Protein AF-A0A5N9H510-F1 (afdb_monomer_lite)

pLDDT: mean 71.79, std 19.54, range [34.16, 95.38]

Radius of gyration: 25.85 Å; chains: 1; bounding box: 50×54×70 Å

Secondary structure (DSSP, 8-state):
-----HHHHHT-TTEEEEEESSHHHHHHHHHH--SEEEEEEE-HHHHBSSSS-S-TTTTBHHHHHHHHHHTTSTT-EEEEEE-TTS-EEEEEE--S-B-TTT--B--TT-SS-HHHHHHHHHHHS-SSTTSEEEEEEESS--HHHHHHHHHT--TTEEEEEEETT-SS---B--SHHHHHHHTTS--SEEEEEETTEEEEEE---

Sequence (205 aa):
MPSIRMSDVLNNPDVHIAEVQSESQWKVFISKIQEGLSVVVHDDYYWHRYKGIKNPLRSCFIYERVRRKFEPWEGSQLYAFHHKSGDLWITLRLPDHFCLDCDKKIRPNWERCRSCRNRRWYRLQPFYPERTEVNYSATDQTLEFAYRLLRNLRSNEKLVVEHADCSTPRRCLHMRFHLMKRIGSALPYSLKIVNNVSYIVEKNE

Structure (mmCIF, N/CA/C/O backbone):
data_AF-A0A5N9H510-F1
#
_entry.id   AF-A0A5N9H510-F1
#
loop_
_atom_site.group_PDB
_atom_site.id
_atom_site.type_symbol
_atom_site.label_atom_id
_atom_site.label_alt_id
_atom_site.label_comp_id
_atom_site.label_asym_id
_atom_site.label_entity_id
_atom_site.label_seq_id
_atom_site.pdbx_PDB_ins_code
_atom_site.Cartn_x
_atom_site.Cartn_y
_atom_site.Cartn_z
_atom_site.occupancy
_atom_site.B_iso_or_equiv
_atom_site.auth_seq_id
_atom_site.auth_comp_id
_atom_site.auth_asym_id
_atom_site.auth_atom_id
_atom_site.pdbx_PDB_model_num
ATOM 1 N N . MET A 1 1 ? 5.231 -13.545 -34.297 1.00 34.16 1 MET A N 1
ATOM 2 C CA . MET A 1 1 ? 4.751 -13.042 -32.991 1.00 34.16 1 MET A CA 1
ATOM 3 C C . MET A 1 1 ? 3.869 -11.831 -33.250 1.00 34.16 1 MET A C 1
ATOM 5 O O . MET A 1 1 ? 4.321 -10.969 -33.994 1.00 34.16 1 MET A O 1
ATOM 9 N N . PRO A 1 2 ? 2.630 -11.772 -32.736 1.00 36.22 2 PRO A N 1
ATOM 10 C CA . PRO A 1 2 ? 1.774 -10.607 -32.933 1.00 36.22 2 PRO A CA 1
ATOM 11 C C . PRO A 1 2 ? 2.389 -9.39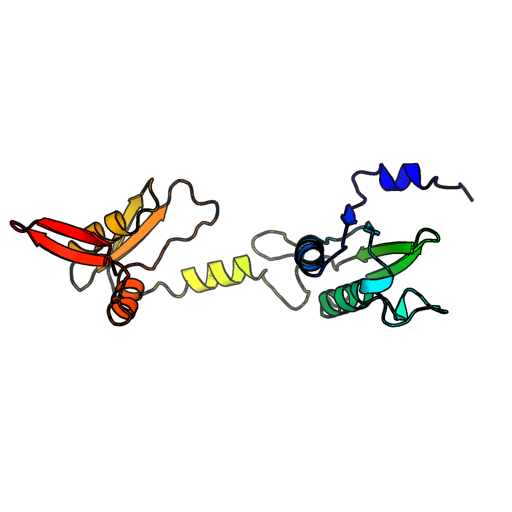1 -32.227 1.00 36.22 2 PRO A C 1
ATOM 13 O O . PRO A 1 2 ? 2.735 -9.458 -31.048 1.00 36.22 2 PRO A O 1
ATOM 16 N N . SER A 1 3 ? 2.581 -8.296 -32.964 1.00 37.72 3 SER A N 1
ATOM 17 C CA . SER A 1 3 ? 3.092 -7.036 -32.426 1.00 37.72 3 SER A CA 1
ATOM 18 C C . SER A 1 3 ? 1.968 -6.321 -31.678 1.00 37.72 3 SER A C 1
ATOM 20 O O . SER A 1 3 ? 1.110 -5.695 -32.301 1.00 37.72 3 SER A O 1
ATOM 22 N N . ILE A 1 4 ? 1.949 -6.423 -30.353 1.00 48.16 4 ILE A N 1
ATOM 23 C CA . ILE A 1 4 ? 1.069 -5.599 -29.519 1.00 48.16 4 ILE A CA 1
ATOM 24 C C . ILE A 1 4 ? 1.524 -4.145 -29.695 1.00 48.16 4 ILE A C 1
ATOM 26 O O . ILE A 1 4 ? 2.687 -3.830 -29.423 1.00 48.16 4 ILE A O 1
ATOM 30 N N . ARG A 1 5 ? 0.652 -3.261 -30.200 1.00 52.44 5 ARG A N 1
ATOM 31 C CA . ARG A 1 5 ? 0.991 -1.838 -30.323 1.00 52.44 5 ARG A CA 1
ATOM 32 C C . ARG A 1 5 ? 0.941 -1.204 -28.939 1.00 52.44 5 ARG A C 1
ATOM 34 O O . ARG A 1 5 ? 0.058 -1.488 -28.139 1.00 52.44 5 ARG A O 1
ATOM 41 N N . MET A 1 6 ? 1.893 -0.324 -28.653 1.00 55.34 6 MET A N 1
ATOM 42 C CA . MET A 1 6 ? 2.038 0.299 -27.332 1.00 55.34 6 MET A CA 1
ATOM 43 C C . MET A 1 6 ? 0.825 1.157 -26.935 1.00 55.34 6 MET A C 1
ATOM 45 O O . MET A 1 6 ? 0.477 1.219 -25.760 1.00 55.34 6 MET A O 1
ATOM 49 N N . SER A 1 7 ? 0.134 1.736 -27.922 1.00 56.59 7 SER A N 1
ATOM 50 C CA . SER A 1 7 ? -1.168 2.394 -27.759 1.00 56.59 7 SER A CA 1
ATOM 51 C C . SER A 1 7 ? -2.221 1.476 -27.142 1.00 56.59 7 SER A C 1
ATOM 53 O O . SER A 1 7 ? -3.023 1.915 -26.329 1.00 56.59 7 SER A O 1
ATOM 55 N N . ASP A 1 8 ? -2.198 0.193 -27.493 1.00 57.50 8 ASP A N 1
ATOM 56 C CA . ASP A 1 8 ? -3.230 -0.766 -27.102 1.00 57.50 8 ASP A CA 1
ATOM 57 C C . ASP A 1 8 ? -3.020 -1.231 -25.652 1.00 57.50 8 ASP A C 1
ATOM 59 O O . ASP A 1 8 ? -3.973 -1.587 -24.967 1.00 57.50 8 ASP A O 1
ATOM 63 N N . VAL A 1 9 ? -1.776 -1.167 -25.155 1.00 61.62 9 VAL A N 1
ATOM 64 C CA . VAL A 1 9 ? -1.440 -1.430 -23.746 1.00 61.62 9 VAL A CA 1
ATOM 65 C C . VAL A 1 9 ? -1.777 -0.228 -22.870 1.00 61.62 9 VAL A C 1
ATOM 67 O O . VAL A 1 9 ? -2.329 -0.399 -21.791 1.00 61.62 9 VAL A O 1
ATOM 70 N N . LEU A 1 10 ? -1.474 0.988 -23.327 1.00 61.81 10 LEU A N 1
ATOM 71 C CA . LEU A 1 10 ? -1.753 2.209 -22.562 1.00 61.81 10 LEU A CA 1
ATOM 72 C C . LEU A 1 10 ? -3.252 2.541 -22.496 1.00 61.81 10 LEU A C 1
ATOM 74 O O . LEU A 1 10 ? -3.689 3.181 -21.546 1.00 61.81 10 LEU A O 1
ATOM 78 N N . ASN A 1 11 ? -4.038 2.075 -23.469 1.00 63.19 11 ASN A N 1
ATOM 79 C CA . ASN A 1 11 ? -5.497 2.201 -23.467 1.00 63.19 11 ASN A CA 1
ATOM 80 C C . ASN A 1 11 ? -6.205 1.055 -22.726 1.00 63.19 11 ASN A C 1
ATOM 82 O O . ASN A 1 11 ? -7.435 1.040 -22.661 1.00 63.19 11 ASN A O 1
ATOM 86 N N . ASN A 1 12 ? -5.460 0.084 -22.190 1.00 68.38 12 ASN A N 1
ATOM 87 C CA . ASN A 1 12 ? -6.047 -0.998 -21.418 1.00 68.38 12 ASN A CA 1
ATOM 88 C C . ASN A 1 12 ? -6.357 -0.502 -19.988 1.00 68.38 12 ASN A C 1
ATOM 90 O O . ASN A 1 12 ? -5.430 -0.090 -19.286 1.00 68.38 12 ASN A O 1
ATOM 94 N N . PRO A 1 13 ? -7.623 -0.559 -19.528 1.00 66.44 13 PRO A N 1
ATOM 95 C CA . PRO A 1 13 ? -7.998 -0.129 -18.178 1.00 66.44 13 PRO A CA 1
ATOM 96 C C . PRO A 1 13 ? -7.303 -0.926 -17.060 1.00 66.44 13 PRO A C 1
ATOM 98 O O . PRO A 1 13 ? -7.210 -0.437 -15.936 1.00 66.44 13 PRO A O 1
ATOM 101 N N . ASP A 1 14 ? -6.776 -2.114 -17.366 1.00 75.56 14 ASP A N 1
ATOM 102 C CA . ASP A 1 14 ? -6.034 -2.962 -16.429 1.00 75.56 14 ASP A CA 1
ATOM 103 C C . ASP A 1 14 ? -4.570 -2.518 -16.244 1.00 75.56 14 ASP A C 1
ATOM 105 O O . ASP A 1 14 ? -3.834 -3.096 -15.437 1.00 75.56 14 ASP A O 1
ATOM 109 N N . VAL A 1 15 ? -4.121 -1.497 -16.986 1.00 82.50 15 VAL A N 1
ATOM 110 C CA . VAL A 1 15 ? -2.771 -0.935 -16.885 1.00 82.50 15 VAL A CA 1
ATOM 111 C C . VAL A 1 15 ? -2.796 0.347 -16.066 1.00 82.50 15 VAL A C 1
ATOM 113 O O . VAL A 1 15 ? -3.381 1.360 -16.440 1.00 82.50 15 VAL A O 1
ATOM 116 N N . HIS A 1 16 ? -2.090 0.328 -14.941 1.00 87.75 16 HIS A N 1
ATOM 117 C CA . HIS A 1 16 ? -1.991 1.485 -14.064 1.00 87.75 16 HIS A CA 1
ATOM 118 C C . HIS A 1 16 ? -0.851 2.415 -14.504 1.00 87.75 16 HIS A C 1
ATOM 120 O O . HIS A 1 16 ? 0.326 2.147 -14.248 1.00 87.75 16 HIS A O 1
ATOM 126 N N . ILE A 1 17 ? -1.194 3.536 -15.134 1.00 89.19 17 ILE A N 1
ATOM 127 C CA . ILE A 1 17 ? -0.223 4.561 -15.537 1.00 89.19 17 ILE A CA 1
ATOM 128 C C . ILE A 1 17 ? -0.023 5.561 -14.392 1.00 89.19 17 ILE A C 1
ATOM 130 O O . ILE A 1 17 ? -0.987 6.060 -13.812 1.00 89.19 17 ILE A O 1
ATOM 134 N N . ALA A 1 18 ? 1.232 5.857 -14.054 1.00 90.56 18 ALA A N 1
ATOM 135 C CA . ALA A 1 18 ? 1.582 6.814 -13.012 1.00 90.56 18 ALA A CA 1
ATOM 136 C C . ALA A 1 18 ? 2.708 7.750 -13.449 1.00 90.56 18 ALA A C 1
ATOM 138 O O . ALA A 1 18 ? 3.746 7.303 -13.928 1.00 90.56 18 ALA A O 1
ATOM 139 N N . GLU A 1 19 ? 2.538 9.041 -13.183 1.00 93.06 19 GLU A N 1
ATOM 140 C CA . GLU A 1 19 ? 3.602 10.033 -13.318 1.00 93.06 19 GLU A CA 1
ATOM 141 C C . GLU A 1 19 ? 4.267 10.272 -11.962 1.00 93.06 19 GLU A C 1
ATOM 143 O O . GLU A 1 19 ? 3.622 10.646 -10.977 1.00 93.06 19 GLU A O 1
ATOM 148 N N . VAL A 1 20 ? 5.574 10.044 -11.902 1.00 92.38 20 VAL A N 1
ATOM 149 C CA . VAL A 1 20 ? 6.379 10.159 -10.688 1.00 92.38 20 VAL A CA 1
ATOM 150 C C . VAL A 1 20 ? 7.563 11.066 -10.992 1.00 92.38 20 VAL A C 1
ATOM 152 O O . VAL A 1 20 ? 8.655 10.611 -11.298 1.00 92.38 20 VAL A O 1
ATOM 155 N N . GLN A 1 21 ? 7.347 12.375 -10.896 1.00 91.38 21 GLN A N 1
ATOM 156 C CA . GLN A 1 21 ? 8.371 13.405 -11.128 1.00 91.38 21 GLN A CA 1
ATOM 157 C C . GLN A 1 21 ? 8.984 13.928 -9.818 1.00 91.38 21 GLN A C 1
ATOM 159 O O . GLN A 1 21 ? 9.909 14.731 -9.824 1.00 91.38 21 GLN A O 1
ATOM 164 N N . SER A 1 22 ? 8.466 13.491 -8.666 1.00 91.38 22 SER A N 1
ATOM 165 C CA . SER A 1 22 ? 8.859 13.994 -7.347 1.00 91.38 22 SER A CA 1
ATOM 166 C C . SER A 1 22 ? 8.600 12.985 -6.225 1.00 91.38 22 SER A C 1
ATOM 168 O O . SER A 1 22 ? 7.792 12.059 -6.352 1.00 91.38 22 SER A O 1
ATOM 170 N N . GLU A 1 23 ? 9.249 13.185 -5.076 1.00 89.69 23 GLU A N 1
ATOM 171 C CA . GLU A 1 23 ? 9.088 12.332 -3.889 1.00 89.69 23 GLU A CA 1
ATOM 172 C C . GLU A 1 23 ? 7.634 12.284 -3.367 1.00 89.69 23 GLU A C 1
ATOM 174 O O . GLU A 1 23 ? 7.192 11.261 -2.839 1.00 89.69 23 GLU A O 1
ATOM 179 N N . SER A 1 24 ? 6.857 13.364 -3.513 1.00 90.62 24 SER A N 1
ATOM 180 C CA . SER A 1 24 ? 5.441 13.397 -3.115 1.00 90.62 24 SER A CA 1
ATOM 181 C C . SER A 1 24 ? 4.581 12.511 -4.021 1.00 90.62 24 SER A C 1
ATOM 183 O O . SER A 1 24 ? 3.795 11.707 -3.517 1.00 90.62 24 SER A O 1
ATOM 185 N N . GLN A 1 25 ? 4.780 12.582 -5.340 1.00 91.50 25 GLN A N 1
ATOM 186 C CA . GLN A 1 25 ? 4.108 11.710 -6.306 1.00 91.50 25 GLN A CA 1
ATOM 187 C C . GLN A 1 25 ? 4.504 10.246 -6.108 1.00 91.50 25 GLN A C 1
ATOM 189 O O . GLN A 1 25 ? 3.643 9.367 -6.143 1.00 91.50 25 GLN A O 1
ATOM 194 N N . TRP A 1 26 ? 5.772 9.979 -5.785 1.00 92.25 26 TRP A N 1
ATOM 195 C CA . TRP A 1 26 ? 6.220 8.644 -5.393 1.00 92.25 26 TRP A CA 1
ATOM 196 C C . TRP A 1 26 ? 5.415 8.099 -4.206 1.00 92.25 26 TRP A C 1
ATOM 198 O O . TRP A 1 26 ? 4.937 6.967 -4.264 1.00 92.25 26 TRP A O 1
ATOM 208 N N . LYS A 1 27 ? 5.215 8.891 -3.141 1.00 90.75 27 LYS A N 1
ATOM 209 C CA . LYS A 1 27 ? 4.423 8.471 -1.969 1.00 90.75 27 LYS A CA 1
ATOM 210 C C . LYS A 1 27 ? 2.981 8.118 -2.343 1.00 90.75 27 LYS A C 1
ATOM 212 O O . LYS A 1 27 ? 2.424 7.166 -1.793 1.00 90.75 27 LYS A O 1
ATOM 217 N N . VAL A 1 28 ? 2.388 8.846 -3.287 1.00 90.38 28 VAL A N 1
ATOM 218 C CA . VAL A 1 28 ? 1.049 8.536 -3.804 1.00 90.38 28 VAL A CA 1
ATOM 219 C C . VAL A 1 28 ? 1.078 7.227 -4.588 1.00 90.38 28 VAL A C 1
ATOM 221 O O . VAL A 1 28 ? 0.338 6.305 -4.239 1.00 90.38 28 VAL A O 1
ATOM 224 N N . PHE A 1 29 ? 1.963 7.107 -5.579 1.00 91.56 29 PHE A N 1
ATOM 225 C CA . PHE A 1 29 ? 2.112 5.909 -6.406 1.00 91.56 29 PHE A CA 1
ATOM 226 C C . PHE A 1 29 ? 2.329 4.659 -5.554 1.00 91.56 29 PHE A C 1
ATOM 228 O O . PHE A 1 29 ? 1.575 3.691 -5.645 1.00 91.56 29 PHE A O 1
ATOM 235 N N . ILE A 1 30 ? 3.303 4.698 -4.646 1.00 91.38 30 ILE A N 1
ATOM 236 C CA . ILE A 1 30 ? 3.630 3.550 -3.810 1.00 91.38 30 ILE A CA 1
ATOM 237 C C . ILE A 1 30 ? 2.498 3.203 -2.845 1.00 91.38 30 ILE A C 1
ATOM 239 O O . ILE A 1 30 ? 2.385 2.050 -2.449 1.00 91.38 30 ILE A O 1
ATOM 243 N N . SER A 1 31 ? 1.633 4.140 -2.456 1.00 86.69 31 SER A N 1
ATOM 244 C CA . SER A 1 31 ? 0.456 3.810 -1.642 1.00 86.69 31 SER A CA 1
ATOM 245 C C . SER A 1 31 ? -0.632 3.081 -2.441 1.00 86.69 31 SER A C 1
ATOM 247 O O . SER A 1 31 ? -1.381 2.295 -1.859 1.00 86.69 31 SER A O 1
ATOM 249 N N . LYS A 1 32 ? -0.683 3.313 -3.760 1.00 87.38 32 LYS A N 1
ATOM 250 C CA . LYS A 1 32 ? -1.733 2.830 -4.661 1.00 87.38 32 LYS A CA 1
ATOM 251 C C . LYS A 1 32 ? -1.349 1.609 -5.485 1.00 87.38 32 LYS A C 1
ATOM 253 O O . LYS A 1 32 ? -2.263 0.895 -5.862 1.00 87.38 32 LYS A O 1
ATOM 258 N N . ILE A 1 33 ? -0.062 1.358 -5.740 1.00 89.44 33 ILE A N 1
ATOM 259 C CA . ILE A 1 33 ? 0.389 0.228 -6.569 1.00 89.44 33 ILE A CA 1
ATOM 260 C C . ILE A 1 33 ? -0.217 -1.099 -6.083 1.00 89.44 33 ILE A C 1
ATOM 262 O O . ILE A 1 33 ? -0.135 -1.433 -4.891 1.00 89.44 33 ILE A O 1
ATOM 266 N N . GLN A 1 34 ? -0.820 -1.830 -7.020 1.00 85.31 34 GLN A N 1
ATOM 267 C CA . GLN A 1 34 ? -1.497 -3.110 -6.808 1.00 85.31 34 GLN A CA 1
ATOM 268 C C . GLN A 1 34 ? -0.883 -4.193 -7.701 1.00 85.31 34 GLN A C 1
ATOM 270 O O . GLN A 1 34 ? 0.063 -3.936 -8.445 1.00 85.31 34 GLN A O 1
ATOM 275 N N . GLU A 1 35 ? -1.400 -5.411 -7.574 1.00 89.12 35 GLU A N 1
ATOM 276 C CA . GLU A 1 35 ? -1.133 -6.492 -8.521 1.00 89.12 35 GLU A CA 1
ATOM 277 C C . GLU A 1 35 ? -1.528 -6.077 -9.946 1.00 89.12 35 GLU A C 1
ATOM 279 O O . GLU A 1 35 ? -2.498 -5.346 -10.128 1.00 89.12 35 GLU A O 1
ATOM 284 N N . GLY A 1 36 ? -0.765 -6.534 -10.939 1.00 91.31 36 GLY A N 1
ATOM 285 C CA . GLY A 1 36 ? -0.963 -6.190 -12.346 1.00 91.31 36 GLY A CA 1
ATOM 286 C C . GLY A 1 36 ? 0.207 -5.416 -12.950 1.00 91.31 36 GLY A C 1
ATOM 287 O O . GLY A 1 36 ? 1.322 -5.412 -12.414 1.00 91.31 36 GLY A O 1
ATOM 288 N N . LEU A 1 37 ? -0.046 -4.799 -14.106 1.00 92.38 37 LEU A N 1
ATOM 289 C CA . LEU A 1 37 ? 0.933 -4.008 -14.845 1.00 92.38 37 LEU A CA 1
ATOM 290 C C . LEU A 1 37 ? 0.801 -2.527 -14.477 1.00 92.38 37 LEU A C 1
ATOM 292 O O . LEU A 1 37 ? -0.277 -1.943 -14.533 1.00 92.38 37 LEU A O 1
ATOM 296 N N . SER A 1 38 ? 1.922 -1.907 -14.125 1.00 94.00 38 SER A N 1
ATOM 297 C CA . SER A 1 38 ? 2.054 -0.466 -13.950 1.00 94.00 38 SER A CA 1
ATOM 298 C C . SER A 1 38 ? 3.100 0.097 -14.903 1.00 94.00 38 SER A C 1
ATOM 300 O O . SER A 1 38 ? 4.190 -0.465 -15.025 1.00 94.00 38 SER A O 1
ATOM 302 N N . VAL A 1 39 ? 2.791 1.230 -15.528 1.00 93.19 39 VAL A N 1
ATOM 303 C CA . VAL A 1 39 ? 3.741 2.013 -16.327 1.00 93.19 39 VAL A CA 1
ATOM 304 C C . VAL A 1 39 ? 4.025 3.303 -15.577 1.00 93.19 39 VAL A C 1
ATOM 306 O O . VAL A 1 39 ? 3.113 4.073 -15.283 1.00 93.19 39 VAL A O 1
ATOM 309 N N . VAL A 1 40 ? 5.287 3.520 -15.223 1.00 93.56 40 VAL A N 1
ATOM 310 C CA . VAL A 1 40 ? 5.721 4.679 -14.449 1.00 93.56 40 VAL A CA 1
ATOM 311 C C . VAL A 1 40 ? 6.542 5.592 -15.342 1.00 93.56 40 VAL A C 1
ATOM 313 O O . VAL A 1 40 ? 7.649 5.235 -15.744 1.00 93.56 40 VAL A O 1
ATOM 316 N N . VAL A 1 41 ? 6.001 6.773 -15.617 1.00 93.56 41 VAL A N 1
ATOM 317 C CA . VAL A 1 41 ? 6.691 7.864 -16.308 1.00 93.56 41 VAL A CA 1
ATOM 318 C C . VAL A 1 41 ? 7.417 8.686 -15.249 1.00 93.56 41 VAL A C 1
ATOM 320 O O . VAL A 1 41 ? 6.799 9.137 -14.282 1.00 93.56 41 VAL A O 1
ATOM 323 N N . HIS A 1 42 ? 8.730 8.854 -15.379 1.00 92.12 42 HIS A N 1
ATOM 324 C CA . HIS A 1 42 ? 9.558 9.503 -14.361 1.00 92.12 42 HIS A CA 1
ATOM 325 C C . HIS A 1 42 ? 10.757 10.213 -14.999 1.00 92.12 42 HIS A C 1
ATOM 327 O O . HIS A 1 42 ? 11.188 9.840 -16.085 1.00 92.12 42 HIS A O 1
ATOM 333 N N . ASP A 1 43 ? 11.260 11.260 -14.344 1.00 87.88 43 ASP A N 1
ATOM 334 C CA . ASP A 1 43 ? 12.460 11.977 -14.780 1.00 87.88 43 ASP A CA 1
ATOM 335 C C . ASP A 1 43 ? 13.723 11.167 -14.459 1.00 87.88 43 ASP A C 1
ATOM 337 O O . ASP A 1 43 ? 14.109 11.012 -13.293 1.00 87.88 43 ASP A O 1
ATOM 341 N N . ASP A 1 44 ? 14.400 10.709 -15.511 1.00 83.69 44 ASP A N 1
ATOM 342 C CA . ASP A 1 44 ? 15.668 9.987 -15.431 1.00 83.69 44 ASP A CA 1
ATOM 343 C C . ASP A 1 44 ? 16.743 10.761 -14.648 1.00 83.69 44 ASP A C 1
ATOM 345 O O . ASP A 1 44 ? 17.554 10.163 -13.939 1.00 83.69 44 ASP A O 1
ATOM 349 N N . TYR A 1 45 ? 16.760 12.098 -14.726 1.00 82.44 45 TYR A N 1
ATOM 350 C CA . TYR A 1 45 ? 17.740 12.907 -14.000 1.00 82.44 45 TYR A CA 1
ATOM 351 C C . TYR A 1 45 ? 17.561 12.814 -12.485 1.00 82.44 45 TYR A C 1
ATOM 353 O O . TYR A 1 45 ? 18.542 12.818 -11.739 1.00 82.44 45 TYR A O 1
ATOM 361 N N . TYR A 1 46 ? 16.314 12.726 -12.032 1.00 86.81 46 TYR A N 1
ATOM 362 C CA . TYR A 1 46 ? 15.978 12.695 -10.616 1.00 86.81 46 TYR A CA 1
ATOM 363 C C . TYR A 1 46 ? 16.001 11.269 -10.048 1.00 86.81 46 TYR A C 1
ATOM 365 O O . TYR A 1 46 ? 16.444 11.043 -8.920 1.00 86.81 46 TYR A O 1
ATOM 373 N N . TRP A 1 47 ? 15.530 10.289 -10.822 1.00 91.12 47 TRP A N 1
ATOM 374 C CA . TRP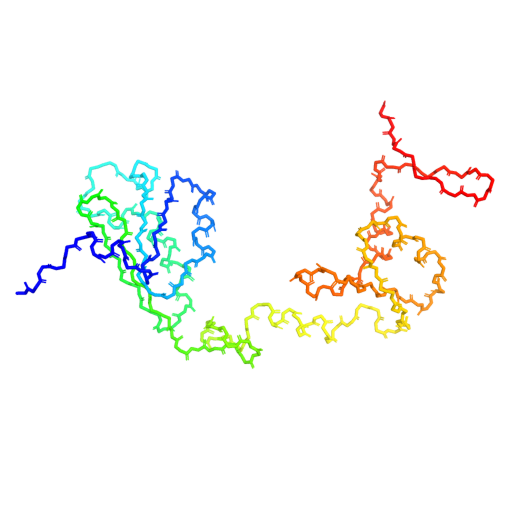 A 1 47 ? 15.272 8.932 -10.334 1.00 91.12 47 TRP A CA 1
ATOM 375 C C . TRP A 1 47 ? 16.355 7.909 -10.662 1.00 91.12 47 TRP A C 1
ATOM 377 O O . TRP A 1 47 ? 16.234 6.749 -10.240 1.00 91.12 47 TRP A O 1
ATOM 387 N N . HIS A 1 48 ? 17.440 8.317 -11.324 1.00 89.12 48 HIS A N 1
ATOM 388 C CA . HIS A 1 48 ? 18.594 7.459 -11.568 1.00 89.12 48 HIS A CA 1
ATOM 389 C C . HIS A 1 48 ? 19.884 7.945 -10.906 1.00 89.12 48 HIS A C 1
ATOM 391 O O . HIS A 1 48 ? 20.219 9.123 -10.895 1.00 89.12 48 HIS A O 1
ATOM 397 N N . ARG A 1 49 ? 20.666 6.991 -10.384 1.00 75.81 49 ARG A N 1
ATOM 398 C CA . ARG A 1 49 ? 21.915 7.267 -9.648 1.00 75.81 49 ARG A CA 1
ATOM 399 C C . ARG A 1 49 ? 23.052 7.875 -10.497 1.00 75.81 49 ARG A C 1
ATOM 401 O O . ARG A 1 49 ? 23.918 8.532 -9.932 1.00 75.81 49 ARG A O 1
ATOM 408 N N . TYR A 1 50 ? 23.093 7.647 -11.813 1.00 67.50 50 TYR A N 1
ATOM 409 C CA . TYR A 1 50 ? 24.186 8.101 -12.693 1.00 67.50 50 TYR A CA 1
ATOM 410 C C . TYR A 1 50 ? 23.661 8.517 -14.073 1.00 67.50 50 TYR A C 1
ATOM 412 O O . TYR A 1 50 ? 22.730 7.900 -14.573 1.00 67.50 50 TYR A O 1
ATOM 420 N N . LYS A 1 51 ? 24.293 9.502 -14.729 1.00 55.59 51 LYS A N 1
ATOM 421 C CA . LYS A 1 51 ? 24.071 9.809 -16.157 1.00 55.59 51 LYS A CA 1
ATOM 422 C C . LYS A 1 51 ? 24.889 8.849 -17.041 1.00 55.59 51 LYS A C 1
ATOM 424 O O . LYS A 1 51 ? 26.042 8.578 -16.725 1.00 55.59 51 LYS A O 1
ATOM 429 N N . GLY A 1 52 ? 24.317 8.357 -18.149 1.00 59.78 52 GLY A N 1
ATOM 430 C CA . GLY A 1 52 ? 25.020 7.509 -19.142 1.00 59.78 52 GLY A CA 1
ATOM 431 C C . GLY A 1 52 ? 24.899 5.990 -18.924 1.00 59.78 52 GLY A C 1
ATOM 432 O O . GLY A 1 52 ? 25.870 5.246 -19.043 1.00 59.78 52 GLY A O 1
ATOM 433 N N . ILE A 1 53 ? 23.715 5.518 -18.537 1.00 60.97 53 ILE A N 1
ATOM 434 C CA . ILE A 1 53 ? 23.529 4.241 -17.847 1.00 60.97 53 ILE A CA 1
ATOM 435 C C . ILE A 1 53 ? 23.567 3.021 -18.784 1.00 60.97 53 ILE A C 1
ATOM 437 O O . ILE A 1 53 ? 22.691 2.838 -19.621 1.00 60.97 53 ILE A O 1
ATOM 441 N N . LYS A 1 54 ? 24.514 2.099 -18.550 1.00 66.38 54 LYS A N 1
ATOM 442 C CA . LYS A 1 54 ? 24.565 0.778 -19.217 1.00 66.38 54 LYS A CA 1
ATOM 443 C C . LYS A 1 54 ? 23.449 -0.189 -18.778 1.00 66.38 54 LYS A C 1
ATOM 445 O O . LYS A 1 54 ? 23.146 -1.133 -19.497 1.00 66.38 54 LYS A O 1
ATOM 450 N N . ASN A 1 55 ? 22.862 0.007 -17.591 1.00 76.69 55 ASN A N 1
ATOM 451 C CA . ASN A 1 55 ? 21.738 -0.782 -17.063 1.00 76.69 55 ASN A CA 1
ATOM 452 C C . ASN A 1 55 ? 20.707 0.101 -16.306 1.00 76.69 55 ASN A C 1
ATOM 454 O O . ASN A 1 55 ? 20.824 0.253 -15.085 1.00 76.69 55 ASN A O 1
ATOM 458 N N . PRO A 1 56 ? 19.737 0.711 -17.016 1.00 81.12 56 PRO A N 1
ATOM 459 C CA . PRO A 1 56 ? 18.809 1.714 -16.467 1.00 81.12 56 PRO A CA 1
ATOM 460 C C . PRO A 1 56 ? 17.908 1.196 -15.339 1.00 81.12 56 PRO A C 1
ATOM 462 O O . PRO A 1 56 ? 17.499 1.961 -14.466 1.00 81.12 56 PRO A O 1
ATOM 465 N N . LEU A 1 57 ? 17.652 -0.113 -15.289 1.00 82.19 57 LEU A N 1
ATOM 466 C CA . LEU A 1 57 ? 16.847 -0.702 -14.223 1.00 82.19 57 LEU A CA 1
ATOM 467 C C . LEU A 1 57 ? 17.591 -0.706 -12.883 1.00 82.19 57 LEU A C 1
ATOM 469 O O . LEU A 1 57 ? 17.032 -0.331 -11.854 1.00 82.19 57 LEU A O 1
ATOM 473 N N . ARG A 1 58 ? 18.870 -1.109 -12.880 1.00 81.81 58 ARG A N 1
ATOM 474 C CA . ARG A 1 58 ? 19.675 -1.216 -11.647 1.00 81.81 58 ARG A CA 1
ATOM 475 C C . ARG A 1 58 ? 19.986 0.134 -11.005 1.00 81.81 58 ARG A C 1
ATOM 477 O O . ARG A 1 58 ? 20.270 0.186 -9.813 1.00 81.81 58 ARG A O 1
ATOM 484 N N . SER A 1 59 ? 19.954 1.208 -11.782 1.00 87.31 59 SER A N 1
ATOM 485 C CA . SER A 1 59 ? 20.164 2.574 -11.305 1.00 87.31 59 SER A CA 1
ATOM 486 C C . SER A 1 59 ? 18.879 3.268 -10.857 1.00 87.31 59 SER A C 1
ATOM 488 O O . SER A 1 59 ? 18.977 4.380 -10.345 1.00 87.31 59 SER A O 1
ATOM 490 N N . CYS A 1 60 ? 17.703 2.669 -11.079 1.00 91.62 60 CYS A N 1
ATOM 491 C CA . CYS A 1 60 ? 16.408 3.307 -10.858 1.00 91.62 60 CYS A CA 1
ATOM 492 C C . CYS A 1 60 ? 15.946 3.172 -9.408 1.00 91.62 60 CYS A C 1
ATOM 494 O O . CYS A 1 60 ? 15.633 2.077 -8.927 1.00 91.62 60 CYS A O 1
ATOM 496 N N . PHE A 1 61 ? 15.844 4.308 -8.721 1.00 92.31 61 PHE A N 1
ATOM 497 C CA . PHE A 1 61 ? 15.388 4.360 -7.336 1.00 92.31 61 PHE A CA 1
ATOM 498 C C . PHE A 1 61 ? 13.918 3.947 -7.193 1.00 92.31 61 PHE A C 1
ATOM 500 O O . PHE A 1 61 ? 13.560 3.340 -6.184 1.00 92.31 61 PHE A O 1
ATOM 507 N N . ILE A 1 62 ? 13.067 4.217 -8.191 1.00 93.94 62 ILE A N 1
ATOM 508 C CA . ILE A 1 62 ? 11.659 3.788 -8.166 1.00 93.94 62 ILE A CA 1
ATOM 509 C C . ILE A 1 62 ? 11.582 2.259 -8.125 1.00 93.94 62 ILE A C 1
ATOM 511 O O . ILE A 1 62 ? 10.946 1.703 -7.227 1.00 93.94 62 ILE A O 1
ATOM 515 N N . TYR A 1 63 ? 12.285 1.574 -9.034 1.00 94.00 63 TYR A N 1
ATOM 516 C CA . TYR A 1 63 ? 12.352 0.111 -9.046 1.00 94.00 63 TYR A CA 1
ATOM 517 C C . TYR A 1 63 ? 12.884 -0.446 -7.719 1.00 94.00 63 TYR A C 1
ATOM 519 O O . TYR A 1 63 ? 12.258 -1.324 -7.122 1.00 94.00 63 TYR A O 1
ATOM 527 N N . GLU A 1 64 ? 14.002 0.089 -7.216 1.00 93.31 64 GLU A N 1
ATOM 528 C CA . GLU A 1 64 ? 14.599 -0.360 -5.953 1.00 93.31 64 GLU A CA 1
ATOM 529 C C . GLU A 1 64 ? 13.606 -0.257 -4.786 1.00 93.31 64 GLU A C 1
ATOM 531 O O . GLU A 1 64 ? 13.472 -1.183 -3.979 1.00 93.31 64 GLU A O 1
ATOM 536 N N . ARG A 1 65 ? 12.884 0.862 -4.697 1.00 94.06 65 ARG A N 1
ATOM 537 C CA . ARG A 1 65 ? 11.914 1.097 -3.628 1.00 94.06 65 ARG A CA 1
ATOM 538 C C . ARG A 1 65 ? 10.680 0.202 -3.758 1.00 94.06 65 ARG A C 1
ATOM 540 O O . ARG A 1 65 ? 10.195 -0.290 -2.738 1.00 94.06 65 ARG A O 1
ATOM 547 N N . VAL A 1 66 ? 10.193 -0.054 -4.976 1.00 94.88 66 VAL A N 1
ATOM 548 C CA . VAL A 1 66 ? 9.110 -1.027 -5.212 1.00 94.88 66 VAL A CA 1
ATOM 549 C C . VAL A 1 66 ? 9.559 -2.424 -4.787 1.00 94.88 66 VAL A C 1
ATOM 551 O O . VAL A 1 66 ? 8.854 -3.069 -4.009 1.00 94.88 66 VAL A O 1
ATOM 554 N N . ARG A 1 67 ? 10.761 -2.853 -5.198 1.00 94.69 67 ARG A N 1
ATOM 555 C CA . ARG A 1 67 ? 11.350 -4.137 -4.792 1.00 94.69 67 ARG A CA 1
ATOM 556 C C . ARG A 1 67 ? 11.377 -4.275 -3.273 1.00 94.69 67 ARG A C 1
ATOM 558 O O . ARG A 1 67 ? 10.818 -5.228 -2.747 1.00 94.69 67 ARG A O 1
ATOM 565 N N . ARG A 1 68 ? 11.930 -3.292 -2.555 1.00 93.50 68 ARG A N 1
ATOM 566 C CA . ARG A 1 68 ? 11.993 -3.302 -1.079 1.00 93.50 68 ARG A CA 1
ATOM 567 C C . ARG A 1 68 ? 10.622 -3.342 -0.404 1.00 93.50 68 ARG A C 1
ATOM 569 O O . ARG A 1 68 ? 10.470 -3.965 0.642 1.00 93.50 68 ARG A O 1
ATOM 576 N N . LYS A 1 69 ? 9.605 -2.674 -0.960 1.00 92.31 69 LYS A N 1
ATOM 577 C CA . LYS A 1 69 ? 8.248 -2.698 -0.386 1.00 92.31 69 LYS A CA 1
ATOM 578 C C . LYS A 1 69 ? 7.648 -4.106 -0.398 1.00 92.31 69 LYS A C 1
ATOM 580 O O . LYS A 1 69 ? 6.948 -4.474 0.558 1.00 92.31 69 LYS A O 1
ATOM 585 N N . PHE A 1 70 ? 7.865 -4.830 -1.493 1.00 93.31 70 PHE A N 1
ATOM 586 C CA . PHE A 1 70 ? 7.252 -6.131 -1.747 1.00 93.31 70 PHE A CA 1
ATOM 587 C C . PHE A 1 70 ? 8.155 -7.319 -1.405 1.00 93.31 70 PHE A C 1
ATOM 589 O O . PHE A 1 70 ? 7.642 -8.413 -1.251 1.00 93.31 70 PHE A O 1
ATOM 596 N N . GLU A 1 71 ? 9.441 -7.103 -1.135 1.00 92.56 71 GLU A N 1
ATOM 597 C CA . GLU A 1 71 ? 10.373 -8.120 -0.624 1.00 92.56 71 GLU A CA 1
ATOM 598 C C . GLU A 1 71 ? 9.839 -8.900 0.601 1.00 92.56 71 GLU A C 1
ATOM 600 O O . GLU A 1 71 ? 9.984 -10.118 0.622 1.00 92.56 71 GLU A O 1
ATOM 605 N N . PRO A 1 72 ? 9.119 -8.292 1.573 1.00 91.75 72 PRO A N 1
ATOM 606 C CA . PRO A 1 72 ? 8.510 -9.045 2.676 1.00 91.75 72 PRO A CA 1
ATOM 607 C C . PRO A 1 72 ? 7.240 -9.837 2.309 1.00 91.75 72 PRO A C 1
ATOM 609 O O . PRO A 1 72 ? 6.610 -10.407 3.200 1.00 91.75 72 PRO A O 1
ATOM 612 N N . TRP A 1 73 ? 6.783 -9.792 1.056 1.00 93.25 73 TRP A N 1
ATOM 613 C CA . TRP A 1 73 ? 5.674 -10.606 0.557 1.00 93.25 73 TRP A CA 1
ATOM 614 C C . TRP A 1 73 ? 6.254 -11.877 -0.056 1.00 93.25 73 TRP A C 1
ATOM 616 O O . TRP A 1 73 ? 6.526 -11.935 -1.254 1.00 93.25 73 TRP A O 1
ATOM 626 N N . GLU A 1 74 ? 6.474 -12.882 0.785 1.00 91.25 74 GLU A N 1
ATOM 627 C CA . GLU A 1 74 ? 6.969 -14.188 0.351 1.00 91.25 74 GLU A CA 1
ATOM 628 C C . GLU A 1 74 ? 6.090 -14.768 -0.771 1.00 91.25 74 GLU A C 1
ATOM 630 O O . GLU A 1 74 ? 4.865 -14.677 -0.723 1.00 91.25 74 GLU A O 1
ATOM 635 N N . GLY A 1 75 ? 6.714 -15.287 -1.830 1.00 90.19 75 GLY A N 1
ATOM 636 C CA . GLY A 1 75 ? 6.010 -15.753 -3.031 1.00 90.19 75 GLY A CA 1
ATOM 637 C C . GLY A 1 75 ? 5.567 -14.653 -4.006 1.00 90.19 75 GLY A C 1
ATOM 638 O O . GLY A 1 75 ? 5.014 -14.974 -5.056 1.00 90.19 75 GLY A O 1
ATOM 639 N N . SER A 1 76 ? 5.818 -13.369 -3.719 1.00 93.50 76 SER A N 1
ATOM 640 C CA . SER A 1 76 ? 5.578 -12.303 -4.701 1.00 93.50 76 SER A CA 1
ATOM 641 C C . SER A 1 76 ? 6.555 -12.376 -5.877 1.00 93.50 76 SER A C 1
ATOM 643 O O . SER A 1 76 ? 7.720 -12.750 -5.731 1.00 93.50 76 SER A O 1
ATOM 645 N N . GLN A 1 77 ? 6.077 -11.991 -7.061 1.00 94.94 77 GLN A N 1
ATOM 646 C CA . GLN A 1 77 ? 6.890 -11.878 -8.269 1.00 94.94 77 GLN A CA 1
ATOM 647 C C . GLN A 1 77 ? 6.872 -10.432 -8.752 1.00 94.94 77 GLN A C 1
ATOM 649 O O . GLN A 1 77 ? 5.808 -9.846 -8.955 1.00 94.94 77 GLN A O 1
ATOM 654 N N . LEU A 1 78 ? 8.058 -9.863 -8.948 1.00 95.06 78 LEU A N 1
ATOM 655 C CA . LEU A 1 78 ? 8.241 -8.515 -9.467 1.00 95.06 78 LEU A CA 1
ATOM 656 C C . LEU A 1 78 ? 9.090 -8.588 -10.732 1.00 95.06 78 LEU A C 1
ATOM 658 O O . LEU A 1 78 ? 10.287 -8.862 -10.666 1.00 95.06 78 LEU A O 1
ATOM 662 N N . TYR A 1 79 ? 8.473 -8.299 -11.870 1.00 94.62 79 TYR A N 1
ATOM 663 C CA . TYR A 1 79 ? 9.170 -8.132 -13.138 1.00 94.62 79 TYR A CA 1
ATOM 664 C C . TYR A 1 79 ? 9.186 -6.655 -13.484 1.00 94.62 79 TYR A C 1
ATOM 666 O O . TYR A 1 79 ? 8.150 -5.998 -13.434 1.00 94.62 79 TYR A O 1
ATOM 674 N N . ALA A 1 80 ? 10.352 -6.121 -13.823 1.00 94.12 80 ALA A N 1
ATOM 675 C CA . ALA A 1 80 ? 10.463 -4.729 -14.211 1.00 94.12 80 ALA A CA 1
ATOM 676 C C . ALA A 1 80 ? 11.506 -4.537 -15.306 1.00 94.12 80 ALA A C 1
ATOM 678 O O . ALA A 1 80 ? 12.504 -5.257 -15.351 1.00 94.12 80 ALA A O 1
ATOM 679 N N . PHE A 1 81 ? 11.273 -3.564 -16.179 1.00 92.69 81 PHE A N 1
ATOM 680 C CA . PHE A 1 81 ? 12.221 -3.146 -17.206 1.00 92.69 81 PHE A CA 1
ATOM 681 C C . PHE A 1 81 ? 11.955 -1.696 -17.614 1.00 92.69 81 PHE A C 1
ATOM 683 O O . PHE A 1 81 ? 10.841 -1.196 -17.471 1.00 92.69 81 PHE A O 1
ATOM 690 N N . HIS A 1 82 ? 12.978 -1.026 -18.141 1.00 91.19 82 HIS A N 1
ATOM 691 C CA . HIS A 1 82 ? 12.813 0.276 -18.783 1.00 91.19 82 HIS A CA 1
ATOM 692 C C . HIS A 1 82 ? 12.487 0.075 -20.254 1.00 91.19 82 HIS A C 1
ATOM 694 O O . HIS A 1 82 ? 13.227 -0.600 -20.975 1.00 91.19 82 HIS A O 1
ATOM 700 N N . HIS A 1 83 ? 11.374 0.647 -20.697 1.00 88.12 83 HIS A N 1
ATOM 701 C CA . HIS A 1 83 ? 11.042 0.695 -22.110 1.00 88.12 83 HIS A CA 1
ATOM 702 C C . HIS A 1 83 ? 11.970 1.681 -22.843 1.00 88.12 83 HIS A C 1
ATOM 704 O O . HIS A 1 83 ? 12.609 2.532 -22.226 1.00 88.12 83 HIS A O 1
ATOM 710 N N . LYS A 1 84 ? 12.041 1.595 -24.180 1.00 81.06 84 LYS A N 1
ATOM 711 C CA . LYS A 1 84 ? 12.868 2.493 -25.010 1.00 81.06 84 LYS A CA 1
ATOM 712 C C . LYS A 1 84 ? 12.527 3.978 -24.833 1.00 81.06 84 LYS A C 1
ATOM 714 O O . LYS A 1 84 ? 13.365 4.818 -25.128 1.00 81.06 84 LYS A O 1
ATOM 719 N N . SER A 1 85 ? 11.314 4.283 -24.374 1.00 81.56 85 SER A N 1
ATOM 720 C CA . SER A 1 85 ? 10.853 5.636 -24.040 1.00 81.56 85 SER A CA 1
ATOM 721 C C . SER A 1 85 ? 11.422 6.183 -22.724 1.00 81.56 85 SER A C 1
ATOM 723 O O . SER A 1 85 ? 11.236 7.361 -22.458 1.00 81.56 85 SER A O 1
ATOM 725 N N . GLY A 1 86 ? 12.098 5.364 -21.910 1.00 83.69 86 GLY A N 1
ATOM 726 C CA . GLY A 1 86 ? 12.554 5.733 -20.560 1.00 83.69 86 GLY A CA 1
ATOM 727 C C . GLY A 1 86 ? 11.557 5.374 -19.449 1.00 83.69 86 GLY A C 1
ATOM 728 O O . GLY A 1 86 ? 11.903 5.381 -18.268 1.00 83.69 86 GLY A O 1
ATOM 729 N N . ASP A 1 87 ? 10.339 4.962 -19.806 1.00 90.38 87 ASP A N 1
ATOM 730 C CA . ASP A 1 87 ? 9.319 4.582 -18.826 1.00 90.38 87 ASP A CA 1
ATOM 731 C C . ASP A 1 87 ? 9.682 3.277 -18.115 1.00 90.38 87 ASP A C 1
ATOM 733 O O . ASP A 1 87 ? 10.139 2.310 -18.734 1.00 90.38 87 ASP A O 1
ATOM 737 N N . LEU A 1 88 ? 9.420 3.218 -16.812 1.00 93.56 88 LEU A N 1
ATOM 738 C CA . LEU A 1 88 ? 9.603 2.014 -16.015 1.00 93.56 88 LEU A CA 1
ATOM 739 C C . LEU A 1 88 ? 8.319 1.182 -16.028 1.00 93.56 88 LEU A C 1
ATOM 741 O O . LEU A 1 88 ? 7.294 1.575 -15.477 1.00 93.56 88 LEU A O 1
ATOM 745 N N . TRP A 1 89 ? 8.399 -0.006 -16.610 1.00 94.50 89 TRP A N 1
ATOM 746 C CA . TRP A 1 89 ? 7.312 -0.974 -16.635 1.00 94.50 89 TRP A CA 1
ATOM 747 C C . TRP A 1 89 ? 7.491 -1.945 -15.479 1.00 94.50 89 TRP A C 1
ATOM 749 O O . TRP A 1 89 ? 8.580 -2.484 -15.285 1.00 94.50 89 TRP A O 1
ATOM 759 N N . ILE A 1 90 ? 6.431 -2.162 -14.706 1.00 94.75 90 ILE A N 1
ATOM 760 C CA . ILE A 1 90 ? 6.440 -3.002 -13.510 1.00 94.75 90 ILE A CA 1
ATOM 761 C C . ILE A 1 90 ? 5.246 -3.944 -13.562 1.00 94.75 90 ILE A C 1
ATOM 763 O O . ILE A 1 90 ? 4.106 -3.501 -13.524 1.00 94.75 90 ILE A O 1
ATOM 767 N N . THR A 1 91 ? 5.495 -5.246 -13.588 1.00 95.38 91 THR A N 1
ATOM 768 C CA . THR A 1 91 ? 4.477 -6.272 -13.356 1.00 95.38 91 THR A CA 1
ATOM 769 C C . THR A 1 91 ? 4.667 -6.850 -11.963 1.00 95.38 91 THR A C 1
ATOM 771 O O . THR A 1 91 ? 5.717 -7.420 -11.661 1.00 95.38 91 THR A O 1
ATOM 774 N N . LEU A 1 92 ? 3.650 -6.706 -11.119 1.00 95.00 92 LEU A N 1
ATOM 775 C CA . LEU A 1 92 ? 3.632 -7.238 -9.762 1.00 95.00 92 LEU A CA 1
ATOM 776 C C . LEU A 1 92 ? 2.598 -8.359 -9.666 1.00 95.00 92 LEU A C 1
ATOM 778 O O . LEU A 1 92 ? 1.444 -8.159 -10.031 1.00 95.00 92 LEU A O 1
ATOM 782 N N . ARG A 1 93 ? 2.994 -9.508 -9.120 1.00 94.31 93 ARG A N 1
ATOM 783 C CA . ARG A 1 93 ? 2.081 -10.560 -8.660 1.00 94.31 93 ARG A CA 1
ATOM 784 C C . ARG A 1 93 ? 2.272 -10.779 -7.172 1.00 94.31 93 ARG A C 1
ATOM 786 O O . ARG A 1 93 ? 3.405 -10.914 -6.706 1.00 94.31 93 ARG A O 1
ATOM 793 N N . LEU A 1 94 ? 1.173 -10.792 -6.434 1.00 93.25 94 LEU A N 1
ATOM 794 C CA . LEU A 1 94 ? 1.147 -11.030 -5.002 1.00 93.25 94 LEU A CA 1
ATOM 795 C C . LEU A 1 94 ? 0.574 -12.425 -4.734 1.00 93.25 94 LEU A C 1
ATOM 797 O O . LEU A 1 94 ? -0.327 -12.860 -5.452 1.00 93.25 94 LEU A O 1
ATOM 801 N N . PRO A 1 95 ? 1.062 -13.122 -3.696 1.00 92.75 95 PRO A N 1
ATOM 802 C CA . PRO A 1 95 ? 0.488 -14.399 -3.291 1.00 92.75 95 PRO A CA 1
ATOM 803 C C . PRO A 1 95 ? -1.003 -14.248 -2.966 1.00 92.75 95 PRO A C 1
ATOM 805 O O . PRO A 1 95 ? -1.437 -13.209 -2.450 1.00 92.75 95 PRO A O 1
ATOM 808 N N . ASP A 1 96 ? -1.771 -15.304 -3.226 1.00 92.88 96 ASP A N 1
ATOM 809 C CA . ASP A 1 96 ? -3.186 -15.393 -2.865 1.00 92.88 96 ASP A CA 1
ATOM 810 C C . ASP A 1 96 ? -3.331 -15.651 -1.367 1.00 92.88 96 ASP A C 1
ATOM 812 O O . ASP A 1 96 ? -3.614 -16.751 -0.900 1.00 92.88 96 ASP A O 1
ATOM 816 N N . HIS A 1 97 ? -3.089 -14.593 -0.601 1.00 93.31 97 HIS A N 1
ATOM 817 C CA . HIS A 1 97 ? -3.219 -14.587 0.842 1.00 93.31 97 HIS A CA 1
ATOM 818 C C . HIS A 1 97 ? -4.017 -13.368 1.281 1.00 93.31 97 HIS A C 1
ATOM 820 O O . HIS A 1 97 ? -3.629 -12.222 1.033 1.00 93.31 97 HIS A O 1
ATOM 826 N N . PHE A 1 98 ? -5.153 -13.611 1.925 1.00 94.25 98 PHE A N 1
ATOM 827 C CA . PHE A 1 98 ? -6.173 -12.599 2.165 1.00 94.25 98 PHE A CA 1
ATOM 828 C C . PHE A 1 98 ? -6.398 -12.364 3.655 1.00 94.25 98 PHE A C 1
ATOM 830 O O . PHE A 1 98 ? -6.243 -13.242 4.499 1.00 94.25 98 PHE A O 1
ATOM 837 N N . CYS A 1 99 ? -6.765 -11.131 3.989 1.00 93.75 99 CYS A N 1
ATOM 838 C CA . CYS A 1 99 ? -7.150 -10.763 5.339 1.00 93.75 99 CYS A CA 1
ATOM 839 C C . CYS A 1 99 ? -8.414 -11.512 5.754 1.00 93.75 99 CYS A C 1
ATOM 841 O O . CYS A 1 99 ? -9.451 -11.304 5.133 1.00 93.75 99 CYS A O 1
ATOM 843 N N . LEU A 1 100 ? -8.364 -12.208 6.893 1.00 92.56 100 LEU A N 1
ATOM 844 C CA . LEU A 1 100 ? -9.484 -12.984 7.456 1.00 92.56 100 LEU A CA 1
ATOM 845 C C . LEU A 1 100 ? -10.803 -12.215 7.675 1.00 92.56 100 LEU A C 1
ATOM 847 O O . LEU A 1 100 ? -11.829 -12.831 7.928 1.00 92.56 100 LEU A O 1
ATOM 851 N N . ASP A 1 101 ? -10.772 -10.882 7.635 1.00 91.50 101 ASP A N 1
ATOM 852 C CA . ASP A 1 101 ? -11.909 -10.025 7.990 1.00 91.50 101 ASP A CA 1
ATOM 853 C C . ASP A 1 101 ? -12.401 -9.140 6.824 1.00 91.50 101 ASP A C 1
ATOM 855 O O . ASP A 1 101 ? -13.428 -8.481 6.968 1.00 91.50 101 ASP A O 1
ATOM 859 N N . CYS A 1 102 ? -11.636 -8.982 5.734 1.00 89.94 102 CYS A N 1
ATOM 860 C CA . CYS A 1 102 ? -11.971 -7.989 4.698 1.00 89.94 102 CYS A CA 1
ATOM 861 C C . CYS A 1 102 ? -11.487 -8.332 3.284 1.00 89.94 102 CYS A C 1
ATOM 863 O O . CYS A 1 102 ? -11.375 -7.418 2.467 1.00 89.94 102 CYS A O 1
ATOM 865 N N . ASP A 1 103 ? -11.079 -9.580 3.042 1.00 89.06 103 ASP A N 1
ATOM 866 C CA . ASP A 1 103 ? -10.688 -10.124 1.729 1.00 89.06 103 ASP A CA 1
ATOM 867 C C . ASP A 1 103 ? -9.632 -9.317 0.960 1.00 89.06 103 ASP A C 1
ATOM 869 O O . ASP A 1 103 ? -9.429 -9.463 -0.241 1.00 89.06 103 ASP A O 1
ATOM 873 N N . LYS A 1 104 ? -8.897 -8.448 1.655 1.00 88.81 104 LYS A N 1
ATOM 874 C CA . LYS A 1 104 ? -7.797 -7.687 1.069 1.00 88.81 104 LYS A CA 1
ATOM 875 C C . LYS A 1 104 ? -6.559 -8.572 1.032 1.00 88.81 104 LYS A C 1
ATOM 877 O O . LYS A 1 104 ? -6.210 -9.119 2.079 1.00 88.81 104 LYS A O 1
ATOM 882 N N . LYS A 1 105 ? -5.846 -8.635 -0.102 1.00 89.81 105 LYS A N 1
ATOM 883 C CA . LYS A 1 105 ? -4.524 -9.286 -0.161 1.00 89.81 105 LYS A CA 1
ATOM 884 C C . LYS A 1 105 ? -3.584 -8.682 0.892 1.00 89.81 105 LYS A C 1
ATOM 886 O O . LYS A 1 105 ? -3.479 -7.455 1.019 1.00 89.81 105 LYS A O 1
ATOM 891 N N . ILE A 1 106 ? -2.916 -9.532 1.665 1.00 92.12 106 ILE A N 1
ATOM 892 C CA . ILE A 1 106 ? -1.964 -9.161 2.720 1.00 92.12 106 ILE A CA 1
ATOM 893 C C . ILE A 1 106 ? -0.724 -10.054 2.672 1.00 92.12 106 ILE A C 1
ATOM 895 O O . ILE A 1 106 ? -0.677 -11.047 1.955 1.00 92.12 106 ILE A O 1
ATOM 899 N N . ARG A 1 107 ? 0.304 -9.684 3.439 1.00 91.50 107 ARG A N 1
ATOM 900 C CA . ARG A 1 107 ? 1.534 -10.474 3.535 1.00 91.50 107 ARG A CA 1
ATOM 901 C C . ARG A 1 107 ? 1.233 -11.872 4.093 1.00 91.50 107 ARG A C 1
ATOM 903 O O . ARG A 1 107 ? 0.485 -11.932 5.068 1.00 91.50 107 ARG A O 1
ATOM 910 N N . PRO A 1 108 ? 1.853 -12.944 3.566 1.00 90.94 108 PRO A N 1
ATOM 911 C CA . PRO A 1 108 ? 1.618 -14.324 4.014 1.00 90.94 108 PRO A CA 1
ATOM 912 C C . PRO A 1 108 ? 1.769 -14.541 5.523 1.00 90.94 108 PRO A C 1
ATOM 914 O O . PRO A 1 108 ? 1.015 -15.282 6.139 1.00 90.94 108 PRO A O 1
ATOM 917 N N . ASN A 1 109 ? 2.706 -13.832 6.151 1.00 90.44 109 ASN A N 1
ATOM 918 C CA . ASN A 1 109 ? 2.957 -13.923 7.589 1.00 90.44 109 ASN A CA 1
ATOM 919 C C . ASN A 1 109 ? 1.964 -13.132 8.461 1.00 90.44 109 ASN A C 1
ATOM 921 O O . ASN A 1 109 ? 2.151 -13.035 9.674 1.00 90.44 109 ASN A O 1
ATOM 925 N N . TRP A 1 110 ? 0.954 -12.489 7.872 1.00 92.50 110 TRP A N 1
ATOM 926 C CA . TRP A 1 110 ? -0.066 -11.734 8.594 1.00 92.50 110 TRP A CA 1
ATOM 927 C C . TRP A 1 110 ? -1.414 -12.428 8.456 1.00 92.50 110 TRP A C 1
ATOM 929 O O . TRP A 1 110 ? -1.857 -12.702 7.354 1.00 92.50 110 TRP A O 1
ATOM 939 N N . GLU A 1 111 ? -2.137 -12.607 9.557 1.00 93.75 111 GLU A N 1
ATOM 940 C CA . GLU A 1 111 ? -3.528 -13.085 9.499 1.00 93.75 111 GLU A CA 1
ATOM 941 C C . GLU A 1 111 ? -4.515 -11.987 9.071 1.00 93.75 111 GLU A C 1
ATOM 943 O O . GLU A 1 111 ? -5.586 -12.242 8.525 1.00 93.75 111 GLU A O 1
ATOM 948 N N . ARG A 1 112 ? -4.197 -10.728 9.391 1.00 92.25 112 ARG A N 1
ATOM 949 C CA . ARG A 1 112 ? -5.096 -9.582 9.207 1.00 92.25 112 ARG A CA 1
ATOM 950 C C . ARG A 1 112 ? -4.348 -8.378 8.676 1.00 92.25 112 ARG A C 1
ATOM 952 O O . ARG A 1 112 ? -3.211 -8.104 9.061 1.00 92.25 112 ARG A O 1
ATOM 959 N N . CYS A 1 113 ? -5.024 -7.587 7.848 1.00 89.88 113 CYS A N 1
ATOM 960 C CA . CYS A 1 113 ? -4.502 -6.299 7.427 1.00 89.88 113 CYS A CA 1
ATOM 961 C C . CYS A 1 113 ? -4.381 -5.353 8.631 1.00 89.88 113 CYS A C 1
ATOM 963 O O . CYS A 1 113 ? -5.085 -5.483 9.637 1.00 89.88 113 CYS A O 1
ATOM 965 N N . ARG A 1 114 ? -3.507 -4.345 8.518 1.00 84.94 114 ARG A N 1
ATOM 966 C CA . ARG A 1 114 ? -3.276 -3.364 9.591 1.00 84.94 114 ARG A CA 1
ATOM 967 C C . ARG A 1 114 ? -4.569 -2.684 10.055 1.00 84.94 114 ARG A C 1
ATOM 969 O O . ARG A 1 114 ? -4.729 -2.459 11.250 1.00 84.94 114 ARG A O 1
ATOM 976 N N . SER A 1 115 ? -5.482 -2.385 9.127 1.00 83.94 115 SER A N 1
ATOM 977 C CA . SER A 1 115 ? -6.777 -1.769 9.444 1.00 83.94 115 SER A CA 1
ATOM 978 C C . SER A 1 115 ? -7.623 -2.681 10.336 1.00 83.94 115 SER A C 1
ATOM 980 O O . SER A 1 115 ? -8.039 -2.269 11.418 1.00 83.94 115 SER A O 1
ATOM 982 N N . CYS A 1 116 ? -7.792 -3.947 9.945 1.00 84.62 116 CYS A N 1
ATOM 983 C CA . CYS A 1 116 ? -8.568 -4.925 10.705 1.00 84.62 116 CYS A CA 1
ATOM 984 C C . CYS A 1 116 ? -7.921 -5.256 12.054 1.00 84.62 116 CYS A C 1
ATOM 986 O O . CYS A 1 116 ? -8.609 -5.286 13.073 1.00 84.62 116 CYS A O 1
ATOM 988 N N . ARG A 1 117 ? -6.588 -5.389 12.102 1.00 86.06 117 ARG A N 1
ATOM 989 C CA . ARG A 1 117 ? -5.851 -5.581 13.359 1.00 86.06 117 ARG A CA 1
ATOM 990 C C . ARG A 1 117 ? -6.065 -4.420 14.327 1.00 86.06 117 ARG A C 1
ATOM 992 O O . ARG A 1 117 ? -6.367 -4.657 15.491 1.00 86.06 117 ARG A O 1
ATOM 999 N N . ASN A 1 118 ? -5.961 -3.179 13.850 1.00 79.38 118 ASN A N 1
ATOM 1000 C CA . ASN A 1 118 ? -6.216 -1.999 14.676 1.00 79.38 118 ASN A CA 1
ATOM 1001 C C . ASN A 1 118 ? -7.669 -1.968 15.156 1.00 79.38 118 ASN A C 1
ATOM 1003 O O . ASN A 1 118 ? -7.917 -1.767 16.340 1.00 79.38 118 ASN A O 1
ATOM 1007 N N . ARG A 1 119 ? -8.631 -2.217 14.258 1.00 75.25 119 ARG A N 1
ATOM 1008 C CA . ARG A 1 119 ? -10.056 -2.278 14.605 1.00 75.25 119 ARG A CA 1
ATOM 1009 C C . ARG A 1 119 ? -10.313 -3.302 15.711 1.00 75.25 119 ARG A C 1
ATOM 1011 O O . ARG A 1 119 ? -11.019 -2.992 16.664 1.00 75.25 119 ARG A O 1
ATOM 1018 N N . ARG A 1 120 ? -9.715 -4.493 15.616 1.00 77.88 120 ARG A N 1
ATOM 1019 C CA . ARG A 1 120 ? -9.812 -5.530 16.649 1.00 77.88 120 ARG A CA 1
ATOM 1020 C C . ARG A 1 120 ? -9.153 -5.094 17.958 1.00 77.88 120 ARG A C 1
ATOM 1022 O O . ARG A 1 120 ? -9.770 -5.238 19.004 1.00 77.88 120 ARG A O 1
ATOM 1029 N N . TRP A 1 121 ? -7.949 -4.527 17.902 1.00 75.44 121 TRP A N 1
ATOM 1030 C CA . TRP A 1 121 ? -7.231 -4.045 19.086 1.00 75.44 121 TRP A CA 1
ATOM 1031 C C . TRP A 1 121 ? -8.040 -3.000 19.867 1.00 75.44 121 TRP A C 1
ATOM 1033 O O . TRP A 1 121 ? -8.256 -3.173 21.062 1.00 75.44 121 TRP A O 1
ATOM 1043 N N . TYR A 1 122 ? -8.591 -1.989 19.185 1.00 66.81 122 TYR A N 1
ATOM 1044 C CA . TYR A 1 122 ? -9.432 -0.967 19.823 1.00 66.81 122 TYR A CA 1
ATOM 1045 C C . TYR A 1 122 ? -10.746 -1.519 20.390 1.00 66.81 122 TYR A C 1
ATOM 1047 O O . TYR A 1 122 ? -11.241 -0.994 21.381 1.00 66.81 122 TYR A O 1
ATOM 1055 N N . ARG A 1 123 ? -11.324 -2.571 19.789 1.00 66.69 123 ARG A N 1
ATOM 1056 C CA . ARG A 1 123 ? -12.504 -3.244 20.362 1.00 66.69 123 ARG A CA 1
ATOM 1057 C C . ARG A 1 123 ? -12.172 -4.003 21.648 1.00 66.69 123 ARG A C 1
ATOM 1059 O O . ARG A 1 123 ? -13.000 -4.039 22.544 1.00 66.69 123 ARG A O 1
ATOM 1066 N N . LEU A 1 124 ? -10.995 -4.629 21.717 1.00 68.56 124 LEU A N 1
ATOM 1067 C CA . LEU A 1 124 ? -10.573 -5.443 22.865 1.00 68.56 124 LEU A CA 1
ATOM 1068 C C . LEU A 1 124 ? -10.022 -4.608 24.026 1.00 68.56 124 LEU A C 1
ATOM 1070 O O . LEU A 1 124 ? -10.021 -5.073 25.160 1.00 68.56 124 LEU A O 1
ATOM 1074 N N . GLN A 1 125 ? -9.546 -3.395 23.749 1.00 64.75 125 GLN A N 1
ATOM 1075 C CA . GLN A 1 125 ? -9.037 -2.464 24.753 1.00 64.75 125 GLN A CA 1
ATOM 1076 C C . GLN A 1 125 ? -9.856 -1.171 24.726 1.00 64.75 125 GLN A C 1
ATOM 1078 O O . GLN A 1 125 ? -9.374 -0.142 24.240 1.00 64.75 125 GLN A O 1
ATOM 1083 N N . PRO A 1 126 ? -11.114 -1.203 25.206 1.00 56.56 126 PRO A N 1
ATOM 1084 C CA . PRO A 1 126 ? -11.893 0.015 25.327 1.00 56.56 126 PRO A CA 1
ATOM 1085 C C . PRO A 1 126 ? -11.176 0.960 26.296 1.00 56.56 126 PRO A C 1
ATOM 1087 O O . PRO A 1 126 ? -10.745 0.554 27.372 1.00 56.56 126 PRO A O 1
ATOM 1090 N N . PHE A 1 127 ? -11.033 2.231 25.921 1.00 52.91 127 PHE A N 1
ATOM 1091 C CA . PHE A 1 127 ? -10.469 3.247 26.810 1.00 52.91 127 PHE A CA 1
ATOM 1092 C C . PHE A 1 127 ? -11.318 3.332 28.082 1.00 52.91 127 PHE A C 1
ATOM 1094 O O . PHE A 1 127 ? -12.533 3.501 27.979 1.00 52.91 127 PHE A O 1
ATOM 1101 N N . TYR A 1 128 ? -10.690 3.207 29.256 1.00 58.41 128 TYR A N 1
ATOM 1102 C CA . TYR A 1 128 ? -11.350 3.177 30.571 1.00 58.41 128 TYR A CA 1
ATOM 1103 C C . TYR A 1 128 ? -12.457 2.104 30.663 1.00 58.41 128 TYR A C 1
ATOM 1105 O O . TYR A 1 128 ? -13.645 2.447 30.693 1.00 58.41 128 TYR A O 1
ATOM 1113 N N . PRO A 1 129 ? -12.115 0.800 30.618 1.00 59.69 129 PRO A N 1
ATOM 1114 C CA . PRO A 1 129 ? -13.097 -0.291 30.695 1.00 59.69 129 PRO A CA 1
ATOM 1115 C C . PRO A 1 129 ? -13.944 -0.253 31.976 1.00 59.69 129 PRO A C 1
ATOM 1117 O O . PRO A 1 129 ? -15.078 -0.712 31.971 1.00 59.69 129 PRO A O 1
ATOM 1120 N N . GLU A 1 130 ? -13.413 0.327 33.050 1.00 66.75 130 GLU A N 1
ATOM 1121 C CA . GLU A 1 130 ? -14.059 0.477 34.353 1.00 66.75 130 GLU A CA 1
ATOM 1122 C C . GLU A 1 130 ? -15.119 1.591 34.411 1.00 66.75 130 GLU A C 1
ATOM 1124 O O . GLU A 1 130 ? -15.767 1.773 35.440 1.00 66.75 130 GLU A O 1
ATOM 1129 N N . ARG A 1 131 ? -15.281 2.365 33.331 1.00 67.88 131 ARG A N 1
ATOM 1130 C CA . ARG A 1 131 ? -16.194 3.513 33.268 1.00 67.88 131 ARG A CA 1
ATOM 1131 C C . ARG A 1 131 ? -17.403 3.236 32.389 1.00 67.88 131 ARG A C 1
ATOM 1133 O O . ARG A 1 131 ? -17.271 2.673 31.301 1.00 67.88 131 ARG A O 1
ATOM 1140 N N . THR A 1 132 ? -18.560 3.724 32.824 1.00 72.56 132 THR A N 1
ATOM 1141 C CA . THR A 1 132 ? -19.831 3.587 32.104 1.00 72.56 132 THR A CA 1
ATOM 1142 C C . THR A 1 132 ? -19.821 4.415 30.820 1.00 72.56 132 THR A C 1
ATOM 1144 O O . THR A 1 132 ? -19.474 5.598 30.836 1.00 72.56 132 THR A O 1
ATOM 1147 N N . GLU A 1 133 ? -20.197 3.795 29.701 1.00 70.50 133 GLU A N 1
ATOM 1148 C CA . GLU A 1 133 ? -20.301 4.460 28.398 1.00 70.50 133 GLU A CA 1
ATOM 1149 C C . GLU A 1 133 ? -21.571 5.301 28.303 1.00 70.50 133 GLU A C 1
ATOM 1151 O O . GLU A 1 133 ? -22.674 4.808 28.527 1.00 70.50 133 GLU A O 1
ATOM 1156 N N . VAL A 1 134 ? -21.406 6.564 27.913 1.00 68.19 134 VAL A N 1
ATOM 1157 C CA . VAL A 1 134 ? -22.500 7.451 27.513 1.00 68.19 134 VAL A CA 1
ATOM 1158 C C . VAL A 1 134 ? -22.311 7.757 26.032 1.00 68.19 134 VAL A C 1
ATOM 1160 O O . VAL A 1 134 ? -21.333 8.402 25.643 1.00 68.19 134 VAL A O 1
ATOM 1163 N N . ASN A 1 135 ? -23.218 7.244 25.200 1.00 66.88 135 ASN A N 1
ATOM 1164 C CA . ASN A 1 135 ? -23.165 7.410 23.750 1.00 66.88 135 ASN A CA 1
ATOM 1165 C C . ASN A 1 135 ? -23.841 8.719 23.338 1.00 66.88 135 ASN A C 1
ATOM 1167 O O . ASN A 1 135 ? -24.933 9.032 23.811 1.00 66.88 135 ASN A O 1
ATOM 1171 N N . TYR A 1 136 ? -23.203 9.458 22.434 1.00 65.19 136 TYR A N 1
ATOM 1172 C CA . TYR A 1 136 ? -23.778 10.652 21.832 1.00 65.19 136 TYR A CA 1
ATOM 1173 C C . TYR A 1 136 ? -23.553 10.646 20.319 1.00 65.19 136 TYR A C 1
ATOM 1175 O O . TYR A 1 136 ? -22.420 10.491 19.854 1.00 65.19 136 TYR A O 1
ATOM 1183 N N . SER A 1 137 ? -24.626 10.840 19.554 1.00 60.06 137 SER A N 1
ATOM 1184 C CA . SER A 1 137 ? -24.570 10.965 18.097 1.00 60.06 137 SER A CA 1
ATOM 1185 C C . SER A 1 137 ? -24.445 12.438 17.719 1.00 60.06 137 SER A C 1
ATOM 1187 O O . SER A 1 137 ? -25.315 13.240 18.053 1.00 60.06 137 SER A O 1
ATOM 1189 N N . ALA A 1 138 ? -23.357 12.802 17.042 1.00 58.72 138 ALA A N 1
ATOM 1190 C CA . ALA A 1 138 ? -23.113 14.171 16.596 1.00 58.72 138 ALA A CA 1
ATOM 1191 C C . ALA A 1 138 ? -23.059 14.240 15.067 1.00 58.72 138 ALA A C 1
ATOM 1193 O O . ALA A 1 138 ? -22.394 13.429 14.416 1.00 58.72 138 ALA A O 1
ATOM 1194 N N . THR A 1 139 ? -23.746 15.234 14.508 1.00 57.47 139 THR A N 1
ATOM 1195 C CA . THR A 1 139 ? -23.716 15.563 13.077 1.00 57.47 139 THR A CA 1
ATOM 1196 C C . THR A 1 139 ? -22.562 16.506 12.722 1.00 57.47 139 THR A C 1
ATOM 1198 O O . THR A 1 139 ? -22.149 16.546 11.570 1.00 57.47 139 THR A O 1
ATOM 1201 N N . ASP A 1 140 ? -22.003 17.227 13.702 1.00 55.19 140 ASP A N 1
ATOM 1202 C CA . ASP A 1 140 ? -20.921 18.202 13.514 1.00 55.19 140 ASP A CA 1
ATOM 1203 C C . ASP A 1 140 ? -19.627 17.787 14.254 1.00 55.19 140 ASP A C 1
ATOM 1205 O O . ASP A 1 140 ? -19.653 17.095 15.275 1.00 55.19 140 ASP A O 1
ATOM 1209 N N . GLN A 1 141 ? -18.472 18.184 13.712 1.00 54.31 141 GLN A N 1
ATOM 1210 C CA . GLN A 1 141 ? -17.121 17.840 14.182 1.00 54.31 141 GLN A CA 1
ATOM 1211 C C . GLN A 1 141 ? -16.557 18.833 15.217 1.00 54.31 141 GLN A C 1
ATOM 1213 O O . GLN A 1 141 ? -15.374 18.766 15.563 1.00 54.31 141 GLN A O 1
ATOM 1218 N N . THR A 1 142 ? -17.362 19.767 15.724 1.00 56.94 142 THR A N 1
ATOM 1219 C CA . THR A 1 142 ? -16.881 20.845 16.594 1.00 56.94 142 THR A CA 1
ATOM 1220 C C . THR A 1 142 ? -16.434 20.339 17.976 1.00 56.94 142 THR A C 1
ATOM 1222 O O . THR A 1 142 ? -17.211 19.832 18.787 1.00 56.94 142 THR A O 1
ATOM 1225 N N . LEU A 1 143 ? -15.144 20.541 18.285 1.00 52.81 143 LEU A N 1
ATOM 1226 C CA . LEU A 1 143 ? -14.520 20.227 19.584 1.00 52.81 143 LEU A CA 1
ATOM 1227 C C . LEU A 1 143 ? -15.206 20.923 20.777 1.00 52.81 143 LEU A C 1
ATOM 1229 O O . LEU A 1 143 ? -15.138 20.435 21.905 1.00 52.81 143 LEU A O 1
ATOM 1233 N N . GLU A 1 144 ? -15.877 22.051 20.542 1.00 51.09 144 GLU A N 1
ATOM 1234 C CA . GLU A 1 144 ? -16.622 22.791 21.563 1.00 51.09 144 GLU A CA 1
ATOM 1235 C C . GLU A 1 144 ? -17.873 22.038 22.040 1.00 51.09 144 GLU A C 1
ATOM 1237 O O . GLU A 1 144 ? -18.134 21.949 23.242 1.00 51.09 144 GLU A O 1
ATOM 1242 N N . PHE A 1 145 ? -18.630 21.451 21.115 1.00 61.94 145 PHE A N 1
ATOM 1243 C CA . PHE A 1 145 ? -19.838 20.687 21.418 1.00 61.94 145 PHE A CA 1
ATOM 1244 C C . PHE A 1 145 ? -19.515 19.456 22.268 1.00 61.94 145 PHE A C 1
ATOM 1246 O O . PHE A 1 145 ? -20.046 19.231 23.357 1.00 61.94 145 PHE A O 1
ATOM 1253 N N . ALA A 1 146 ? -18.512 18.737 21.796 1.00 58.34 146 ALA A N 1
ATOM 1254 C CA . ALA A 1 146 ? -17.784 17.706 22.491 1.00 58.34 146 ALA A CA 1
ATOM 1255 C C . ALA A 1 146 ? -17.391 18.069 23.935 1.00 58.34 146 ALA A C 1
ATOM 1257 O O . ALA A 1 146 ? -17.639 17.303 24.866 1.00 58.34 146 ALA A O 1
ATOM 1258 N N . TYR A 1 147 ? -16.803 19.248 24.140 1.00 56.06 147 TYR A N 1
ATOM 1259 C CA . TYR A 1 147 ? -16.392 19.727 25.459 1.00 56.06 147 TYR A CA 1
ATOM 1260 C C . TYR A 1 147 ? -17.579 20.013 26.392 1.00 56.06 147 TYR A C 1
ATOM 1262 O O . TYR A 1 147 ? -17.533 19.665 27.575 1.00 56.06 147 TYR A O 1
ATOM 1270 N N . ARG A 1 148 ? -18.673 20.584 25.872 1.00 59.91 148 ARG A N 1
ATOM 1271 C CA . ARG A 1 148 ? -19.907 20.811 26.646 1.00 59.91 148 ARG A CA 1
ATOM 1272 C C . ARG A 1 148 ? -20.523 19.495 27.127 1.00 59.91 148 ARG A C 1
ATOM 1274 O O . ARG A 1 148 ? -20.941 19.413 28.279 1.00 59.91 148 ARG A O 1
ATOM 1281 N N . LEU A 1 149 ? -20.502 18.454 26.292 1.00 62.03 149 LEU A N 1
ATOM 1282 C CA . LEU A 1 149 ? -20.950 17.111 26.676 1.00 62.03 149 LEU A CA 1
ATOM 1283 C C . LEU A 1 149 ? -20.083 16.516 27.794 1.00 62.03 149 LEU A C 1
ATOM 1285 O O . LEU 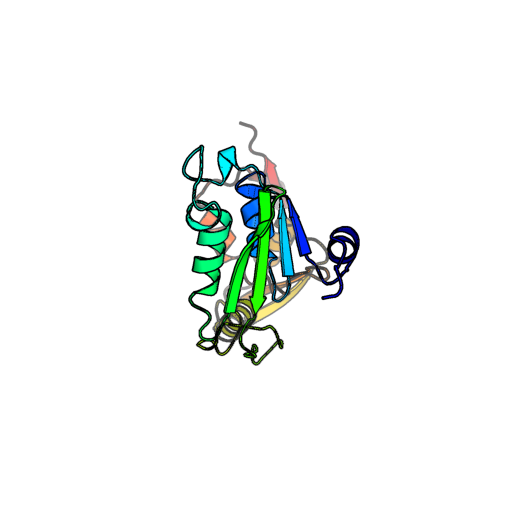A 1 149 ? -20.612 15.951 28.748 1.00 62.03 149 LEU A O 1
ATOM 1289 N N . LEU A 1 150 ? -18.758 16.699 27.734 1.00 61.78 150 LEU A N 1
ATOM 1290 C CA . LEU A 1 150 ? -17.838 16.215 28.770 1.00 61.78 150 LEU A CA 1
ATOM 1291 C C . LEU A 1 150 ? -18.066 16.852 30.147 1.00 61.78 150 LEU A C 1
ATOM 1293 O O . LEU A 1 150 ? -17.868 16.173 31.155 1.00 61.78 150 LEU A O 1
ATOM 1297 N N . ARG A 1 151 ? -18.454 18.135 30.201 1.00 61.31 151 ARG A N 1
ATOM 1298 C CA . ARG A 1 151 ? -18.724 18.864 31.457 1.00 61.31 151 ARG A CA 1
ATOM 1299 C C . ARG A 1 151 ? -19.885 18.254 32.247 1.00 61.31 151 ARG A C 1
ATOM 1301 O O . ARG A 1 151 ? -19.895 18.356 33.469 1.00 61.31 151 ARG A O 1
ATOM 1308 N N . ASN A 1 152 ? -20.823 17.612 31.557 1.00 64.69 152 ASN A N 1
ATOM 1309 C CA . ASN A 1 152 ? -22.012 17.019 32.164 1.00 64.69 152 ASN A CA 1
ATOM 1310 C C . ASN A 1 152 ? -21.815 15.554 32.582 1.00 64.69 152 ASN A C 1
ATOM 1312 O O . ASN A 1 152 ? -22.708 14.980 33.199 1.00 64.69 152 ASN A O 1
ATOM 1316 N N . LEU A 1 153 ? -20.662 14.950 32.270 1.00 63.91 153 LEU A N 1
ATOM 1317 C CA . LEU A 1 153 ? -20.364 13.576 32.669 1.00 63.91 153 LEU A CA 1
ATOM 1318 C C . LEU A 1 153 ? -19.964 13.488 34.137 1.00 63.91 153 LEU A C 1
ATOM 1320 O O . LEU A 1 153 ? -19.092 14.229 34.614 1.00 63.91 153 LEU A O 1
ATOM 1324 N N . ARG A 1 154 ? -20.497 12.475 34.815 1.00 66.00 154 ARG A N 1
ATOM 1325 C CA . ARG A 1 154 ? -20.066 12.086 36.159 1.00 66.00 154 ARG A CA 1
ATOM 1326 C C . ARG A 1 154 ? -18.627 11.560 36.139 1.00 66.00 154 ARG A C 1
ATOM 1328 O O . ARG A 1 154 ? -18.048 11.248 35.096 1.00 66.00 154 ARG A O 1
ATOM 1335 N N . SER A 1 155 ? -18.004 11.482 37.314 1.00 66.50 155 SER A N 1
ATOM 1336 C CA . SER A 1 155 ? -16.593 11.088 37.467 1.00 66.50 155 SER A CA 1
ATOM 1337 C C . SER A 1 155 ? -16.283 9.672 36.953 1.00 66.50 155 SER A C 1
ATOM 1339 O O . SER A 1 155 ? -15.157 9.428 36.508 1.00 66.50 155 SER A O 1
ATOM 1341 N N . ASN A 1 156 ? -17.274 8.776 36.971 1.00 63.72 156 ASN A N 1
ATOM 1342 C CA . ASN A 1 156 ? -17.206 7.375 36.549 1.00 63.72 156 ASN A CA 1
ATOM 1343 C C . ASN A 1 156 ? -17.696 7.120 35.109 1.00 63.72 156 ASN A C 1
ATOM 1345 O O . ASN A 1 156 ? -17.727 5.970 34.680 1.00 63.72 156 ASN A O 1
ATOM 1349 N N . GLU A 1 157 ? -18.066 8.157 34.360 1.00 64.44 157 GLU A N 1
ATOM 1350 C CA . GLU A 1 157 ? -18.579 8.031 32.993 1.00 64.44 157 GLU A CA 1
ATOM 1351 C C . GLU A 1 157 ? -17.502 8.373 31.951 1.00 64.44 157 GLU A C 1
ATOM 1353 O O . GLU A 1 157 ? -16.540 9.112 32.214 1.00 64.44 157 GLU A O 1
ATOM 1358 N N . LYS A 1 158 ? -17.664 7.834 30.739 1.00 63.72 158 LYS A N 1
ATOM 1359 C CA . LYS A 1 158 ? -16.872 8.188 29.556 1.00 63.72 158 LYS A CA 1
ATOM 1360 C C . LYS A 1 158 ? -17.786 8.451 28.359 1.00 63.72 158 LYS A C 1
ATOM 1362 O O . LYS A 1 158 ? -18.749 7.726 28.130 1.00 63.72 158 LYS A O 1
ATOM 1367 N N . LEU A 1 159 ? -17.460 9.490 27.594 1.00 66.44 159 LEU A N 1
ATOM 1368 C CA . LEU A 1 159 ? -18.211 9.882 26.403 1.00 66.44 159 LEU A CA 1
ATOM 1369 C C . LEU A 1 159 ? -17.692 9.136 25.180 1.00 66.44 159 LEU A C 1
ATOM 1371 O O . LEU A 1 159 ? -16.495 9.184 24.884 1.00 66.44 159 LEU A O 1
ATOM 1375 N N . VAL A 1 160 ? -18.611 8.503 24.461 1.00 61.31 160 VAL A N 1
ATOM 1376 C CA . VAL A 1 160 ? -18.371 7.881 23.161 1.00 61.31 160 VAL A CA 1
ATOM 1377 C C . VAL A 1 160 ? -19.122 8.702 22.119 1.00 61.31 160 VAL A C 1
ATOM 1379 O O . VAL A 1 160 ? -20.346 8.794 22.168 1.00 61.31 160 VAL A O 1
ATOM 1382 N N . VAL A 1 161 ? -18.386 9.326 21.196 1.00 58.09 161 VAL A N 1
ATOM 1383 C CA . VAL A 1 161 ? -18.985 10.094 20.097 1.00 58.09 161 VAL A CA 1
ATOM 1384 C C . VAL A 1 161 ? -19.019 9.238 18.839 1.00 58.09 161 VAL A C 1
ATOM 1386 O O . VAL A 1 161 ? -17.973 8.786 18.353 1.00 58.09 161 VAL A O 1
ATOM 1389 N N . GLU A 1 162 ? -20.225 9.035 18.317 1.00 54.19 162 GLU A N 1
ATOM 1390 C CA . GLU A 1 162 ? -20.465 8.433 17.009 1.00 54.19 162 GLU A CA 1
ATOM 1391 C C . GLU A 1 162 ? -20.781 9.552 16.005 1.00 54.19 162 GLU A C 1
ATOM 1393 O O . GLU A 1 162 ? -21.754 10.291 16.158 1.00 54.19 162 GLU A O 1
ATOM 1398 N N . HIS A 1 163 ? -19.914 9.717 15.002 1.00 53.84 163 HIS A N 1
ATOM 1399 C CA . HIS A 1 163 ? -20.084 10.712 13.941 1.00 53.84 163 HIS A CA 1
ATOM 1400 C C . HIS A 1 163 ? -20.874 10.097 12.786 1.00 53.84 163 HIS A C 1
ATOM 1402 O O . HIS A 1 163 ? -20.410 9.116 12.200 1.00 53.84 163 HIS A O 1
ATOM 1408 N N . ALA A 1 164 ? -22.027 10.684 12.454 1.00 44.47 164 ALA A N 1
ATOM 1409 C CA . ALA A 1 164 ? -22.962 10.128 11.471 1.00 44.47 164 ALA A CA 1
ATOM 1410 C C . ALA A 1 164 ? -22.377 10.022 10.043 1.00 44.47 164 ALA A C 1
ATOM 1412 O O . ALA A 1 164 ? -22.736 9.101 9.319 1.00 44.47 164 ALA A O 1
ATOM 1413 N N . ASP A 1 165 ? -21.397 10.866 9.686 1.00 41.88 165 ASP A N 1
ATOM 1414 C CA . ASP A 1 165 ? -20.872 10.980 8.310 1.00 41.88 165 ASP A CA 1
ATOM 1415 C C . ASP A 1 165 ? -19.350 10.763 8.189 1.00 41.88 165 ASP A C 1
ATOM 1417 O O . ASP A 1 165 ? -18.696 11.194 7.235 1.00 41.88 165 ASP A O 1
ATOM 1421 N N . CYS A 1 166 ? -18.726 10.107 9.171 1.00 42.25 166 CYS A N 1
ATOM 1422 C CA . CYS A 1 166 ? -17.282 9.880 9.133 1.00 42.25 166 CYS A CA 1
ATOM 1423 C C . CYS A 1 166 ? -16.933 8.653 8.273 1.00 42.25 166 CYS A C 1
ATOM 1425 O O . CYS A 1 166 ? -17.225 7.513 8.634 1.00 42.25 166 CYS A O 1
ATOM 1427 N N . SER A 1 167 ? -16.206 8.869 7.170 1.00 38.38 167 SER A N 1
ATOM 1428 C CA . SER A 1 167 ? -15.704 7.814 6.262 1.00 38.38 167 SER A CA 1
ATOM 1429 C C . SER A 1 167 ? -14.732 6.824 6.919 1.00 38.38 167 SER A C 1
ATOM 1431 O O . SER A 1 167 ? -14.411 5.770 6.365 1.00 38.38 167 SER A O 1
ATOM 1433 N N . THR A 1 168 ? -14.277 7.130 8.133 1.00 40.69 168 THR A N 1
ATOM 1434 C CA . THR A 1 168 ? -13.650 6.160 9.024 1.00 40.69 168 THR A CA 1
ATOM 1435 C C . THR A 1 168 ? -14.587 5.883 10.196 1.00 40.69 168 THR A C 1
ATOM 1437 O O . THR A 1 168 ? -14.918 6.834 10.897 1.00 40.69 168 THR A O 1
ATOM 1440 N N . PRO A 1 169 ? -14.943 4.617 10.504 1.00 39.56 169 PRO A N 1
ATOM 1441 C CA . PRO A 1 169 ? -15.665 4.259 11.725 1.00 39.56 169 PRO A CA 1
ATOM 1442 C C . PRO A 1 169 ? -14.708 4.377 12.917 1.00 39.56 169 PRO A C 1
ATOM 1444 O O . PRO A 1 169 ? -14.307 3.402 13.554 1.00 39.56 169 PRO A O 1
ATOM 1447 N N . ARG A 1 170 ? -14.238 5.595 13.164 1.00 47.28 170 ARG A N 1
ATOM 1448 C CA . ARG A 1 170 ? -13.602 5.989 14.399 1.00 47.28 170 ARG A CA 1
ATOM 1449 C C . ARG A 1 170 ? -14.766 6.338 15.301 1.00 47.28 170 ARG A C 1
ATOM 1451 O O . ARG A 1 170 ? -15.279 7.448 15.252 1.00 47.28 170 ARG A O 1
ATOM 1458 N N . ARG A 1 171 ? -15.152 5.391 16.156 1.00 46.00 171 ARG A N 1
ATOM 1459 C CA . ARG A 1 171 ? -15.583 5.785 17.496 1.00 46.00 171 ARG A CA 1
ATOM 1460 C C . ARG A 1 171 ? -14.490 6.726 17.988 1.00 46.00 171 ARG A C 1
ATOM 1462 O O . ARG A 1 171 ? -13.353 6.285 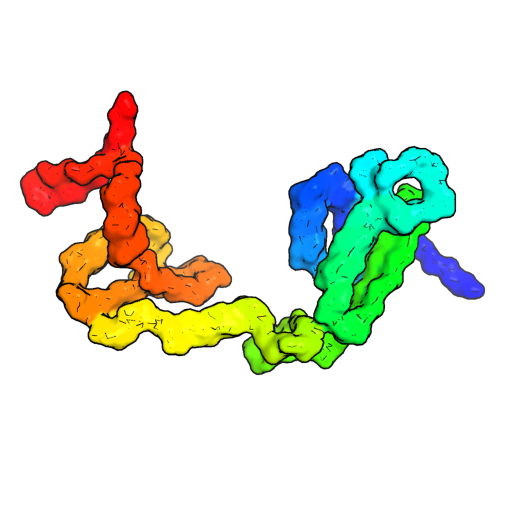18.182 1.00 46.00 171 ARG A O 1
ATOM 1469 N N . CYS A 1 172 ? -14.767 8.022 18.049 1.00 51.19 172 CYS A N 1
ATOM 1470 C CA . CYS A 1 172 ? -13.818 8.979 18.592 1.00 51.19 172 CYS A CA 1
ATOM 1471 C C . CYS A 1 172 ? -13.807 8.739 20.101 1.00 51.19 172 CYS A C 1
ATOM 1473 O O . CYS A 1 172 ? -14.490 9.413 20.860 1.00 51.19 172 CYS A O 1
ATOM 1475 N N . LEU A 1 173 ? -13.053 7.727 20.542 1.00 48.19 173 LEU A N 1
ATOM 1476 C CA . LEU A 1 173 ? -12.946 7.309 21.944 1.00 48.19 173 LEU A CA 1
ATOM 1477 C C . LEU A 1 173 ? -12.209 8.341 22.822 1.00 48.19 173 LEU A C 1
ATOM 1479 O O . LEU A 1 173 ? -11.812 8.035 23.941 1.00 48.19 173 LEU A O 1
ATOM 1483 N N . HIS A 1 174 ? -11.985 9.564 22.338 1.00 49.44 174 HIS A N 1
ATOM 1484 C CA . HIS A 1 174 ? -11.058 10.509 22.943 1.00 49.44 174 HIS A CA 1
ATOM 1485 C C . HIS A 1 174 ? -11.587 11.930 22.924 1.00 49.44 174 HIS A C 1
ATOM 1487 O O . HIS A 1 174 ? -11.379 12.627 21.938 1.00 49.44 174 HIS A O 1
ATOM 1493 N N . MET A 1 175 ? -12.128 12.416 24.044 1.00 51.22 175 MET A N 1
ATOM 1494 C CA . MET A 1 175 ? -12.179 13.870 24.258 1.00 51.22 175 MET A CA 1
ATOM 1495 C C . MET A 1 175 ? -11.786 14.288 25.675 1.00 51.22 175 MET A C 1
ATOM 1497 O O . MET A 1 175 ? -11.065 15.268 25.815 1.00 51.22 175 MET A O 1
ATOM 1501 N N . ARG A 1 176 ? -12.102 13.525 26.734 1.00 41.22 176 ARG A N 1
ATOM 1502 C CA . ARG A 1 176 ? -11.774 13.978 28.102 1.00 41.22 176 ARG A CA 1
ATOM 1503 C C . ARG A 1 176 ? -10.268 14.063 28.371 1.00 41.22 176 ARG A C 1
ATOM 1505 O O . ARG A 1 176 ? -9.765 15.121 28.729 1.00 41.22 176 ARG A O 1
ATOM 1512 N N . PHE A 1 177 ? -9.525 12.978 28.156 1.00 40.62 177 PHE A N 1
ATOM 1513 C CA . PHE A 1 177 ? -8.110 12.936 28.547 1.00 40.62 177 PHE A CA 1
ATOM 1514 C C . PHE A 1 177 ? -7.154 13.592 27.541 1.00 40.62 177 PHE A C 1
ATOM 1516 O O 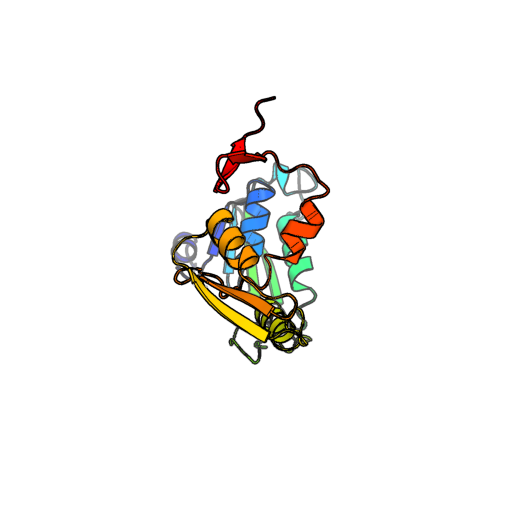. PHE A 1 177 ? -6.138 14.140 27.958 1.00 40.62 177 PHE A O 1
ATOM 1523 N N . HIS A 1 178 ? -7.465 13.594 26.238 1.00 44.41 178 HIS A N 1
ATOM 1524 C CA . HIS A 1 178 ? -6.631 14.288 25.246 1.00 44.41 178 HIS A CA 1
ATOM 1525 C C . HIS A 1 178 ? -6.684 15.812 25.427 1.00 44.41 178 HIS A C 1
ATOM 1527 O O . HIS A 1 178 ? -5.645 16.466 25.347 1.00 44.41 178 HIS A O 1
ATOM 1533 N N . LEU A 1 179 ? -7.863 16.356 25.756 1.00 45.84 179 LEU A N 1
ATOM 1534 C CA . LEU A 1 179 ? -8.013 17.764 26.116 1.00 45.84 179 LEU A CA 1
ATOM 1535 C C . LEU A 1 179 ? -7.313 18.053 27.447 1.00 45.84 179 LEU A C 1
ATOM 1537 O O . LEU A 1 179 ? -6.464 18.933 27.482 1.00 45.84 179 LEU A O 1
ATOM 1541 N N . MET A 1 180 ? -7.548 17.263 28.505 1.00 44.50 180 MET A N 1
ATOM 1542 C CA . MET A 1 180 ? -6.913 17.520 29.809 1.00 44.50 180 MET A CA 1
ATOM 1543 C C . MET A 1 180 ? -5.381 17.407 29.800 1.00 44.50 180 MET A C 1
ATOM 1545 O O . MET A 1 180 ? -4.720 18.200 30.462 1.00 44.50 180 MET A O 1
ATOM 1549 N N . LYS A 1 181 ? -4.790 16.499 29.009 1.00 43.59 181 LYS A N 1
ATOM 1550 C CA . LYS A 1 181 ? -3.325 16.400 28.863 1.00 43.59 181 LYS A CA 1
ATOM 1551 C C . LYS A 1 181 ? -2.728 17.562 28.050 1.00 43.59 181 LYS A C 1
ATOM 1553 O O . LYS A 1 181 ? -1.547 17.850 28.199 1.00 43.59 181 LYS A O 1
ATOM 1558 N N . ARG A 1 182 ? -3.536 18.233 27.215 1.00 43.38 182 ARG A N 1
ATOM 1559 C CA . ARG A 1 182 ? -3.166 19.444 26.463 1.00 43.38 182 ARG A CA 1
ATOM 1560 C C . ARG A 1 182 ? -3.530 20.754 27.163 1.00 43.38 182 ARG A C 1
ATOM 1562 O O . ARG A 1 182 ? -3.048 21.783 26.723 1.00 43.38 182 ARG A O 1
ATOM 1569 N N . ILE A 1 183 ? -4.293 20.756 28.260 1.00 45.66 183 ILE A N 1
ATOM 1570 C CA . ILE A 1 183 ? -4.544 21.980 29.053 1.00 45.66 183 ILE A CA 1
ATOM 1571 C C . ILE A 1 183 ? -3.226 22.581 29.584 1.00 45.66 183 ILE A C 1
ATOM 1573 O O . ILE A 1 183 ? -3.127 23.796 29.718 1.00 45.66 183 ILE A O 1
ATOM 1577 N N . GLY A 1 184 ? -2.192 21.759 29.810 1.00 41.69 184 GLY A N 1
ATOM 1578 C CA . GLY A 1 184 ? -0.849 22.236 30.172 1.00 41.69 184 GLY A CA 1
ATOM 1579 C C . GLY A 1 184 ? -0.067 22.892 29.022 1.00 41.69 184 GLY A C 1
ATOM 1580 O O . GLY A 1 184 ? 0.828 23.690 29.273 1.00 41.69 184 GLY A O 1
ATOM 1581 N N . SER A 1 185 ? -0.408 22.598 27.765 1.00 45.09 185 SER A N 1
ATOM 1582 C CA . SER A 1 185 ? 0.155 23.252 26.579 1.00 45.09 185 SER A CA 1
ATOM 1583 C C . SER A 1 185 ? -0.859 24.272 26.073 1.00 45.09 185 SER A C 1
ATOM 1585 O O . SER A 1 185 ? -1.805 23.895 25.386 1.00 45.09 185 SER A O 1
ATOM 1587 N N . ALA A 1 186 ? -0.684 25.532 26.480 1.00 44.38 186 ALA A N 1
ATOM 1588 C CA . ALA A 1 186 ? -1.555 26.668 26.191 1.00 44.38 186 ALA A CA 1
ATOM 1589 C C . ALA A 1 186 ? -2.321 26.525 24.863 1.00 44.38 186 ALA A C 1
ATOM 1591 O O . ALA A 1 186 ? -1.762 26.700 23.783 1.00 44.38 186 ALA A O 1
ATOM 1592 N N . LEU A 1 187 ? -3.616 26.215 24.950 1.00 45.91 187 LEU A N 1
ATOM 1593 C CA . LEU A 1 187 ? -4.505 26.340 23.801 1.00 45.91 187 LEU A CA 1
ATOM 1594 C C . LEU A 1 187 ? -4.453 27.810 23.319 1.00 45.91 187 LEU A C 1
ATOM 1596 O O . LEU A 1 187 ? -4.341 28.714 24.165 1.00 45.91 187 LEU A O 1
ATOM 1600 N N . PRO A 1 188 ? -4.560 28.071 21.999 1.00 46.25 188 PRO A N 1
ATOM 1601 C CA . PRO A 1 188 ? -4.608 29.430 21.439 1.00 46.25 188 PRO A CA 1
ATOM 1602 C C . PRO A 1 188 ? -5.896 30.175 21.820 1.00 46.25 188 PRO A C 1
ATOM 1604 O O . PRO A 1 188 ? -6.120 31.309 21.421 1.00 46.25 188 PRO A O 1
ATOM 1607 N N . TYR A 1 189 ? -6.733 29.546 22.641 1.00 46.44 189 TYR A N 1
ATOM 1608 C CA . TYR A 1 189 ? -7.962 30.092 23.165 1.00 46.44 189 TYR A CA 1
ATOM 1609 C C . TYR A 1 189 ? -7.860 30.226 24.686 1.00 46.44 189 TYR A C 1
ATOM 1611 O O . TYR A 1 189 ? -7.339 29.347 25.379 1.00 46.44 189 TYR A O 1
ATOM 1619 N N . SER A 1 190 ? -8.356 31.339 25.212 1.00 45.91 190 SER A N 1
ATOM 1620 C CA . SER A 1 190 ? -8.546 31.569 26.640 1.00 45.91 190 SER A CA 1
ATOM 1621 C C . SER A 1 190 ? -10.016 31.376 27.007 1.00 45.91 190 SER A C 1
ATOM 1623 O O . SER A 1 190 ? -10.920 31.628 26.207 1.00 45.91 190 SER A O 1
ATOM 1625 N N . LEU A 1 191 ? -10.258 30.881 28.219 1.00 45.03 191 LEU A N 1
ATOM 1626 C CA . LEU A 1 191 ? -11.607 30.716 28.742 1.00 45.03 191 LEU A CA 1
A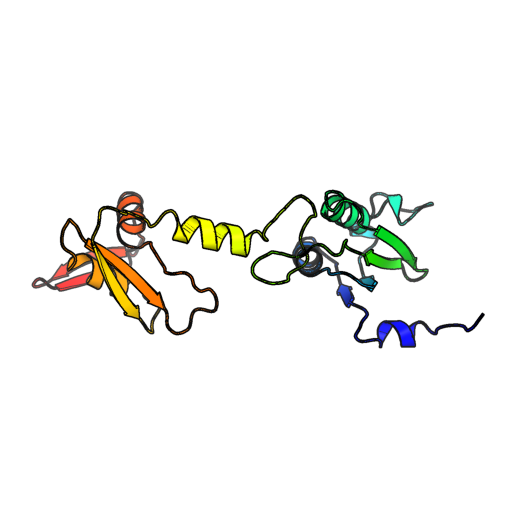TOM 1627 C C . LEU A 1 191 ? -12.014 32.012 29.446 1.00 45.03 191 LEU A C 1
ATOM 1629 O O . LEU A 1 191 ? -11.393 32.391 30.439 1.00 45.03 191 LEU A O 1
ATOM 1633 N N . LYS A 1 192 ? -13.072 32.667 28.966 1.00 46.94 192 LYS A N 1
ATOM 1634 C CA . LYS A 1 192 ? -13.684 33.814 29.646 1.00 46.94 192 LYS A CA 1
ATOM 1635 C C . LYS A 1 192 ? -15.028 33.385 30.220 1.00 46.94 192 LYS A C 1
ATOM 1637 O O . LYS A 1 192 ? -15.875 32.869 29.497 1.00 46.94 192 LYS A O 1
ATOM 1642 N N . ILE A 1 193 ? -15.233 33.580 31.519 1.00 47.53 193 ILE A N 1
ATOM 1643 C CA . ILE A 1 193 ? -16.519 33.308 32.171 1.00 47.53 193 ILE A CA 1
ATOM 1644 C C . ILE A 1 193 ? -17.232 34.642 32.373 1.00 47.53 193 ILE A C 1
ATOM 1646 O O . ILE A 1 193 ? -16.688 35.537 33.015 1.00 47.53 193 ILE A O 1
ATOM 1650 N N . VAL A 1 194 ? -18.441 34.772 31.829 1.00 43.47 194 VAL A N 1
ATOM 1651 C CA . VAL A 1 194 ? -19.321 35.930 32.046 1.00 43.47 194 VAL A CA 1
ATOM 1652 C C . VAL A 1 194 ? -20.696 35.393 32.427 1.00 43.47 194 VAL A C 1
ATOM 1654 O O . VAL A 1 194 ? -21.250 34.570 31.706 1.00 43.47 194 VAL A O 1
ATOM 1657 N N . ASN A 1 195 ? -21.236 35.819 33.572 1.00 45.47 195 ASN A N 1
ATOM 1658 C CA . ASN A 1 195 ? -22.568 35.428 34.059 1.00 45.47 195 ASN A CA 1
ATOM 1659 C C . ASN A 1 195 ? -22.822 33.905 34.043 1.00 45.47 195 ASN A C 1
ATOM 1661 O O . ASN A 1 195 ? -23.849 33.446 33.552 1.00 45.47 195 ASN A O 1
ATOM 1665 N N . ASN A 1 196 ? -21.872 33.108 34.551 1.00 46.53 196 ASN A N 1
ATOM 1666 C CA . ASN A 1 196 ? -21.904 31.633 34.550 1.00 46.53 196 ASN A CA 1
ATOM 1667 C C . ASN A 1 196 ? -21.932 30.956 33.165 1.00 46.53 196 ASN A C 1
ATOM 1669 O O . ASN A 1 196 ? -22.022 29.728 33.082 1.00 46.53 196 ASN A O 1
ATOM 1673 N N . VAL A 1 197 ? -21.765 31.720 32.086 1.00 36.47 197 VAL A N 1
ATOM 1674 C CA . VAL A 1 197 ? -21.614 31.217 30.721 1.00 36.47 197 VAL A CA 1
ATOM 1675 C C . VAL A 1 197 ? -20.135 31.264 30.338 1.00 36.47 197 VAL A C 1
ATOM 1677 O O . VAL A 1 197 ? -19.437 32.252 30.572 1.00 36.47 197 VAL A O 1
ATOM 1680 N N . SER A 1 198 ? -19.630 30.157 29.796 1.00 41.72 198 SER A N 1
ATOM 1681 C CA . SER A 1 198 ? -18.236 30.031 29.366 1.00 41.72 198 SER A CA 1
ATOM 1682 C C . SER A 1 198 ? -18.112 30.382 27.886 1.00 41.72 198 SER A C 1
ATOM 1684 O O . SER A 1 198 ? -18.770 29.762 27.055 1.00 41.72 198 SER A O 1
ATOM 1686 N N . TYR A 1 199 ? -17.238 31.333 27.575 1.00 42.84 199 TYR A N 1
ATOM 1687 C CA . TYR A 1 199 ? -16.896 31.764 26.224 1.00 42.84 199 TYR A CA 1
ATOM 1688 C C . TYR A 1 199 ? -15.468 31.326 25.900 1.00 42.84 199 TYR A C 1
ATOM 1690 O O . TYR A 1 199 ? -14.563 31.452 26.732 1.00 42.84 199 TYR A O 1
ATOM 1698 N N . ILE A 1 200 ? -15.273 30.820 24.686 1.00 46.19 200 ILE A N 1
ATOM 1699 C CA . ILE A 1 200 ? -13.952 30.553 24.122 1.00 46.19 200 ILE A CA 1
ATOM 1700 C C . ILE A 1 200 ? -13.540 31.816 23.369 1.00 46.19 200 ILE A C 1
ATOM 1702 O O . ILE A 1 200 ? -14.238 32.240 22.453 1.00 46.19 200 ILE A O 1
ATOM 1706 N N . VAL A 1 201 ? -12.442 32.442 23.786 1.00 50.88 201 VAL A N 1
ATOM 1707 C CA . VAL A 1 201 ? -11.923 33.667 23.165 1.00 50.88 201 VAL A CA 1
ATOM 1708 C C . VAL A 1 201 ? -10.561 33.349 22.569 1.00 50.88 201 VAL A C 1
ATOM 1710 O O . VAL A 1 201 ? -9.712 32.805 23.277 1.00 50.88 201 VAL A O 1
ATOM 1713 N N . GLU A 1 202 ? -10.335 33.669 21.295 1.00 46.44 202 GLU A N 1
ATOM 1714 C CA . GLU A 1 202 ? -8.985 33.626 20.719 1.00 46.44 202 GLU A CA 1
ATOM 1715 C C . GLU A 1 202 ? -8.054 34.525 21.529 1.00 46.44 202 GLU A C 1
ATOM 1717 O O . GLU A 1 202 ? -8.400 35.649 21.896 1.00 46.44 202 GLU A O 1
ATOM 1722 N N . LYS A 1 203 ? -6.881 33.999 21.879 1.00 49.66 203 LYS A N 1
ATOM 1723 C CA . LYS A 1 203 ? -5.815 34.827 22.424 1.00 49.66 203 LYS A CA 1
ATOM 1724 C C . LYS A 1 203 ? -5.285 35.651 21.261 1.00 49.66 203 LYS A C 1
ATOM 1726 O O . LYS A 1 203 ? -4.554 35.125 20.431 1.00 49.66 203 LYS A O 1
ATOM 1731 N N . ASN A 1 204 ? -5.681 36.915 21.201 1.00 50.12 204 ASN A N 1
ATOM 1732 C CA . ASN A 1 204 ? -4.965 37.874 20.377 1.00 50.12 204 ASN A CA 1
ATOM 1733 C C . ASN A 1 204 ? -3.583 38.063 21.015 1.00 50.12 204 ASN A C 1
ATOM 1735 O O . ASN A 1 204 ? -3.508 38.325 22.220 1.00 50.12 204 ASN A O 1
ATOM 1739 N N . GLU A 1 205 ? -2.535 37.826 20.228 1.00 40.41 205 GLU A N 1
ATOM 1740 C CA . GLU A 1 205 ? -1.143 38.126 20.590 1.00 40.41 205 GLU A CA 1
ATOM 1741 C C . GLU A 1 205 ? -0.939 39.623 20.854 1.00 40.41 205 GLU A C 1
ATOM 1743 O O . GLU A 1 205 ? -1.577 40.447 20.155 1.00 40.41 205 GLU A O 1
#

Foldseek 3Di:
DDDDDPVNQVPDPQEAEAEDADPVSLVVCLVPDDAAKYKYHYDLVVQFPDPPDPASQVRGNSNVVSCVVCVQQPPKDWDWDQDPVRIIMIHIDGDCQAAPPPRHGDRPPDNHDPLVVVVVVCVVDQDLPQAAEDEDEDQDPDLVVVVVVVVPDDPRHFYFYQHPDDPDRPSVRDDPVVVVVCVVVDDQWDWDADPNDTDTHGPDD